Protein AF-A0A8S3SWM9-F1 (afdb_monomer_lite)

InterPro domains:
  IPR011697 Peptidase C26 [PF07722] (102-228)
  IPR015527 Peptidase C26, gamma-glutamyl hydrolase [PS51275] (93-328)
  IPR015527 Peptidase C26, gamma-glutamyl hydrolase [PTHR11315] (91-314)
  IPR029062 Class I glutamine amidotransferase-like [G3DSA:3.40.50.880] (100-323)
  IPR029062 Class I glutamine amidotransferase-like [SSF52317] (102-303)

pLDDT: mean 83.68, std 16.98, range [36.66, 98.19]

Sequence (328 aa):
MWQSFKSEIQKTIEKRVPTKMTQGRHTHPWMNTAIRRKINQKQKAHKKARKTKKKRDQDRYKRLRQEVQWEIRQANKKYMEEILVLLNVLWLTTFTTAYIRPIIGVVAQKSSGGHGDTGIPADYIKWIESAGGGVVPIRDKESEEYYEQMFTYTNGVLLPGGGVNLFTSGYANASRYFYEMALKACTHYLKHMYIIDNAYDKGDYYPVWGTCLGFQELSALTAGVLVTTNASVWDKSLPLNLTEDYKESRMFGNLPDDVKTYLMKDNVTPNFHAYGVTSETYNSNSRLKKFFKVLSTNVASNGKEFLSTVEARKNKHKFPSVEMEAKH

Secondary structure (DSSP, 8-state):
-HHHHHHHHHHHHHHHS-----------TT--HHHHHHHHHHHHHHHHHHHH--HHHHHHHHHHHHHHHHHHHHHHHHHHHHHHHHHHHHHHHHHHHS----EEEEE-EE--STT-SEE--HHHHHHHHHTT-EEEEE-SS--HHHHHHHHHH-SEEEE----S-TTTSHHHHHHHHHHHHHHHHHTTGGGTTS--TTS-SS-----EEEETHHHHHHHHHHHTS---EEEEEEEEEE--EE-GGGGG-TTTTT--HHHHHHHHHS--EEEEEEEE-BHHHHHH-HHHHHHEEEEEEEE-TTS-EEEEEEEE---SS----EEEES--

Structure (mmCIF, N/CA/C/O backbone):
data_AF-A0A8S3SWM9-F1
#
_entry.id   AF-A0A8S3SWM9-F1
#
loop_
_atom_site.group_PDB
_atom_site.id
_atom_site.type_symbol
_atom_site.label_atom_id
_atom_site.label_alt_id
_atom_site.label_comp_id
_atom_site.label_asym_id
_atom_site.label_entity_id
_atom_site.label_seq_id
_atom_site.pdbx_PDB_ins_code
_atom_site.Cartn_x
_atom_site.Cartn_y
_atom_site.Cartn_z
_atom_site.occupancy
_atom_site.B_iso_or_equiv
_atom_site.auth_seq_id
_atom_site.auth_comp_id
_atom_site.auth_asym_id
_atom_site.auth_atom_id
_atom_site.pdbx_PDB_model_num
ATOM 1 N N . MET A 1 1 ? 15.245 -31.442 -20.898 1.00 55.88 1 MET A N 1
ATOM 2 C CA . MET A 1 1 ? 14.243 -30.697 -21.697 1.00 55.88 1 MET A CA 1
ATOM 3 C C . MET A 1 1 ? 14.896 -29.713 -22.676 1.00 55.88 1 MET A C 1
ATOM 5 O O . MET A 1 1 ? 14.749 -29.904 -23.874 1.00 55.88 1 MET A O 1
ATOM 9 N N . TRP A 1 2 ? 15.698 -28.742 -22.213 1.00 56.12 2 TRP A N 1
ATOM 10 C CA . TRP A 1 2 ? 16.382 -27.761 -23.083 1.00 56.12 2 TRP A CA 1
ATOM 11 C C . TRP A 1 2 ? 17.331 -28.374 -24.132 1.00 56.12 2 TRP A C 1
ATOM 13 O O . TRP A 1 2 ? 17.309 -27.988 -25.297 1.00 56.12 2 TRP A O 1
ATOM 23 N N . GLN A 1 3 ? 18.118 -29.382 -23.744 1.00 69.75 3 GLN A N 1
ATOM 24 C CA . GLN A 1 3 ? 19.036 -30.091 -24.651 1.00 69.75 3 GLN A CA 1
ATOM 25 C C . GLN A 1 3 ? 18.294 -30.794 -25.806 1.00 69.75 3 GLN A C 1
ATOM 27 O O . GLN A 1 3 ? 18.706 -30.691 -26.959 1.00 69.75 3 GLN A O 1
ATOM 32 N N . SER A 1 4 ? 17.158 -31.440 -25.518 1.00 71.00 4 SER A N 1
ATOM 33 C CA . SER A 1 4 ? 16.324 -32.097 -26.535 1.00 71.00 4 SER A CA 1
ATOM 34 C C . SER A 1 4 ? 15.676 -31.093 -27.488 1.00 71.00 4 SER A C 1
ATOM 36 O O . SER A 1 4 ? 15.691 -31.306 -28.694 1.00 71.00 4 SER A O 1
ATOM 38 N N . PHE A 1 5 ? 15.178 -29.968 -26.968 1.00 77.19 5 PHE A N 1
ATOM 39 C CA . PHE A 1 5 ? 14.611 -28.894 -27.788 1.00 77.19 5 PHE A CA 1
ATOM 40 C C . PHE A 1 5 ? 15.654 -28.279 -28.732 1.00 77.19 5 PHE A C 1
ATOM 42 O O . PHE A 1 5 ? 15.409 -28.127 -29.928 1.00 77.19 5 PHE A O 1
ATOM 49 N N . LYS A 1 6 ? 16.857 -28.000 -28.213 1.00 74.38 6 LYS A N 1
ATOM 50 C CA . LYS A 1 6 ? 17.981 -27.490 -29.007 1.00 74.38 6 LYS A CA 1
ATOM 51 C C . LYS A 1 6 ? 18.378 -28.467 -30.117 1.00 74.38 6 LYS A C 1
ATOM 53 O O . LYS A 1 6 ? 18.574 -28.044 -31.252 1.00 74.38 6 LYS A O 1
ATOM 58 N N . SER A 1 7 ? 18.468 -29.760 -29.800 1.00 83.12 7 SER A N 1
ATOM 59 C CA . SER A 1 7 ? 18.812 -30.803 -30.774 1.00 83.12 7 SER A CA 1
ATOM 60 C C . SER A 1 7 ? 17.787 -30.898 -31.908 1.00 83.12 7 SER A C 1
ATOM 62 O O . SER A 1 7 ? 18.170 -31.009 -33.074 1.00 83.12 7 SER A O 1
ATOM 64 N N . GLU A 1 8 ? 16.499 -30.775 -31.589 1.00 81.50 8 GLU A N 1
ATOM 65 C CA . GLU A 1 8 ? 15.430 -30.905 -32.579 1.00 81.50 8 GLU A CA 1
ATOM 66 C C . GLU A 1 8 ? 15.311 -29.673 -33.489 1.00 81.50 8 GLU A C 1
ATOM 68 O O . GLU A 1 8 ? 15.083 -29.804 -34.696 1.00 81.50 8 GLU A O 1
ATOM 73 N N . ILE A 1 9 ? 15.574 -28.473 -32.954 1.00 75.69 9 ILE A N 1
ATOM 74 C CA . ILE A 1 9 ? 15.725 -27.256 -33.763 1.00 75.69 9 ILE A CA 1
ATOM 75 C C . ILE A 1 9 ? 16.923 -27.382 -34.705 1.00 75.69 9 ILE A C 1
ATOM 77 O O . ILE A 1 9 ? 16.785 -27.101 -35.895 1.00 75.69 9 ILE A O 1
ATOM 81 N N . GLN A 1 10 ? 18.074 -27.845 -34.207 1.00 70.12 10 GLN A N 1
ATOM 82 C CA . GLN A 1 10 ? 19.287 -28.008 -35.012 1.00 70.12 10 GLN A CA 1
ATOM 83 C C . GLN A 1 10 ? 19.043 -28.963 -36.194 1.00 70.12 10 GLN A C 1
ATOM 85 O O . GLN A 1 10 ? 19.290 -28.600 -37.344 1.00 70.12 10 GLN A O 1
ATOM 90 N N . LYS A 1 11 ? 18.440 -30.131 -35.926 1.00 83.69 11 LYS A N 1
ATOM 91 C CA . LYS A 1 11 ? 18.033 -31.102 -36.956 1.00 83.69 11 LYS A CA 1
ATOM 92 C C . LYS A 1 11 ? 17.054 -30.514 -37.966 1.00 83.69 11 LYS A C 1
ATOM 94 O O . LYS A 1 11 ? 17.155 -30.782 -39.162 1.00 83.69 11 LYS A O 1
ATOM 99 N N . THR A 1 12 ? 16.087 -29.728 -37.500 1.00 75.44 12 THR A N 1
ATOM 100 C CA . THR A 1 12 ? 15.074 -29.124 -38.374 1.00 75.44 12 THR A CA 1
ATOM 101 C C . THR A 1 12 ? 15.687 -28.061 -39.282 1.00 75.44 12 THR A C 1
ATOM 103 O O . THR A 1 12 ? 15.348 -28.008 -40.464 1.00 75.44 12 THR A O 1
ATOM 106 N N . ILE A 1 13 ? 16.621 -27.261 -38.761 1.00 66.56 13 ILE A N 1
ATOM 107 C CA . ILE A 1 13 ? 17.371 -26.259 -39.524 1.00 66.56 13 ILE A CA 1
ATOM 108 C C . ILE A 1 13 ? 18.232 -26.943 -40.586 1.00 66.56 13 ILE A C 1
ATOM 110 O O . ILE A 1 13 ? 18.124 -26.596 -41.757 1.00 66.56 13 ILE A O 1
ATOM 114 N N . GLU A 1 14 ? 19.013 -27.959 -40.220 1.00 67.00 14 GLU A N 1
ATOM 115 C CA . GLU A 1 14 ? 19.868 -28.696 -41.163 1.00 67.00 14 GLU A CA 1
ATOM 116 C C . GLU A 1 14 ? 19.063 -29.401 -42.266 1.00 67.00 14 GLU A C 1
ATOM 118 O O . GLU A 1 14 ? 19.502 -29.471 -43.413 1.00 67.00 14 GLU A O 1
ATOM 123 N N . LYS A 1 15 ? 17.860 -29.891 -41.940 1.00 73.38 15 LYS A N 1
ATOM 124 C CA . LYS A 1 15 ? 16.990 -30.618 -42.876 1.00 73.38 15 LYS A CA 1
ATOM 125 C C . LYS A 1 15 ? 16.158 -29.707 -43.783 1.00 73.38 15 LYS A C 1
ATOM 127 O O . LYS A 1 15 ? 15.811 -30.116 -44.889 1.00 73.38 15 LYS A O 1
ATOM 132 N N . ARG A 1 16 ? 15.780 -28.508 -43.322 1.00 63.69 16 ARG A N 1
ATOM 133 C CA . ARG A 1 16 ? 14.871 -27.598 -44.052 1.00 63.69 16 ARG A CA 1
ATOM 134 C C . ARG A 1 16 ? 15.555 -26.373 -44.650 1.00 63.69 16 ARG A C 1
ATOM 136 O O . ARG A 1 16 ? 14.978 -25.757 -45.542 1.00 63.69 16 ARG A O 1
ATOM 143 N N . VAL A 1 17 ? 16.757 -26.023 -44.199 1.00 52.31 17 VAL A N 1
ATOM 144 C CA . VAL A 1 17 ? 17.547 -24.921 -44.755 1.00 52.31 17 VAL A CA 1
ATOM 145 C C . VAL A 1 17 ? 18.632 -25.523 -45.652 1.00 52.31 17 VAL A C 1
ATOM 147 O O . VAL A 1 17 ? 19.542 -26.170 -45.139 1.00 52.31 17 VAL A O 1
ATOM 150 N N . PRO A 1 18 ? 18.571 -25.348 -46.986 1.00 45.72 18 PRO A N 1
ATOM 151 C CA . PRO A 1 18 ? 19.559 -25.925 -47.889 1.00 45.72 18 PRO A CA 1
ATOM 152 C C . PRO A 1 18 ? 20.973 -25.440 -47.541 1.00 45.72 18 PRO A C 1
ATOM 154 O O . PRO A 1 18 ? 21.320 -24.279 -47.765 1.00 45.72 18 PRO A O 1
ATOM 157 N N . THR A 1 19 ? 21.825 -26.341 -47.050 1.00 50.91 19 THR A N 1
ATOM 158 C CA . THR A 1 19 ? 23.264 -26.126 -46.842 1.00 50.91 19 THR A CA 1
ATOM 159 C C . THR A 1 19 ? 24.009 -26.178 -48.177 1.00 50.91 19 THR A C 1
ATOM 161 O O . THR A 1 19 ? 24.906 -26.977 -48.417 1.00 50.91 19 THR A O 1
ATOM 164 N N . LYS A 1 20 ? 23.646 -25.274 -49.087 1.00 44.34 20 LYS A N 1
ATOM 165 C CA . LYS A 1 20 ? 24.509 -24.859 -50.194 1.00 44.34 20 LYS A CA 1
ATOM 166 C C . LYS A 1 20 ? 24.888 -23.405 -49.978 1.00 44.34 20 LYS A C 1
ATOM 168 O O . LYS A 1 20 ? 24.456 -22.518 -50.707 1.00 44.34 20 LYS A O 1
ATOM 173 N N . MET A 1 21 ? 25.743 -23.160 -48.987 1.00 42.69 21 MET A N 1
ATOM 174 C CA . MET A 1 21 ? 26.561 -21.955 -49.013 1.00 42.69 21 MET A CA 1
ATOM 175 C C . MET A 1 21 ? 27.627 -22.136 -50.095 1.00 42.69 21 MET A C 1
ATOM 177 O O . MET A 1 21 ? 28.782 -22.442 -49.823 1.00 42.69 21 MET A O 1
ATOM 181 N N . THR A 1 22 ? 27.263 -21.890 -51.354 1.00 42.78 22 THR A N 1
ATOM 182 C CA . THR A 1 22 ? 28.214 -21.164 -52.196 1.00 42.78 22 THR A CA 1
ATOM 183 C C . THR A 1 22 ? 28.579 -19.914 -51.407 1.00 42.78 22 THR A C 1
ATOM 185 O O . THR A 1 22 ? 27.683 -19.119 -51.113 1.00 42.78 22 THR A O 1
ATOM 188 N N . GLN A 1 23 ? 29.850 -19.733 -51.045 1.00 45.31 23 GLN A N 1
ATOM 189 C CA . GLN A 1 23 ? 30.349 -18.423 -50.636 1.00 45.31 23 GLN A CA 1
ATOM 190 C C . GLN A 1 23 ? 30.218 -17.483 -51.842 1.00 45.31 23 GLN A C 1
ATOM 192 O O . GLN A 1 23 ? 31.152 -17.236 -52.602 1.00 45.31 23 GLN A O 1
ATOM 197 N N . GLY A 1 24 ? 29.002 -16.992 -52.073 1.00 47.16 24 GLY A N 1
ATOM 198 C CA . GLY A 1 24 ? 28.768 -15.848 -52.922 1.00 47.16 24 GLY A CA 1
ATOM 199 C C . GLY A 1 24 ? 29.447 -14.679 -52.234 1.00 47.16 24 GLY A C 1
ATOM 200 O O . GLY A 1 24 ? 29.184 -14.436 -51.060 1.00 47.16 24 GLY A O 1
ATOM 201 N N . ARG A 1 25 ? 30.355 -14.002 -52.949 1.00 50.88 25 ARG A N 1
ATOM 202 C CA . ARG A 1 25 ? 31.022 -12.765 -52.507 1.00 50.88 25 ARG A CA 1
ATOM 203 C C . ARG A 1 25 ? 30.107 -11.966 -51.584 1.00 50.88 25 ARG A C 1
ATOM 205 O O . ARG A 1 25 ? 28.980 -11.697 -51.997 1.00 50.88 25 ARG A O 1
ATOM 212 N N . HIS A 1 26 ? 30.600 -11.564 -50.409 1.00 50.91 26 HIS A N 1
ATOM 213 C CA . HIS A 1 26 ? 29.893 -10.655 -49.509 1.00 50.91 26 HIS A CA 1
ATOM 214 C C . HIS A 1 26 ? 29.430 -9.431 -50.298 1.00 50.91 26 HIS A C 1
ATOM 216 O O . HIS A 1 26 ? 30.192 -8.516 -50.605 1.00 50.91 26 HIS A O 1
ATOM 222 N N . THR A 1 27 ? 28.171 -9.451 -50.700 1.00 66.06 27 THR A N 1
ATOM 223 C CA . THR A 1 27 ? 27.506 -8.325 -51.325 1.00 66.06 27 THR A CA 1
ATOM 224 C C . THR A 1 27 ? 26.491 -7.830 -50.337 1.00 66.06 27 THR A C 1
ATOM 226 O O . THR A 1 27 ? 25.782 -8.641 -49.746 1.00 66.06 27 THR A O 1
ATOM 229 N N . HIS A 1 28 ? 26.423 -6.514 -50.174 1.00 79.19 28 HIS A N 1
ATOM 230 C CA . HIS A 1 28 ? 25.456 -5.912 -49.273 1.00 79.19 28 HIS A CA 1
ATOM 231 C C . HIS A 1 28 ? 24.040 -6.464 -49.533 1.00 79.19 28 HIS A C 1
ATOM 233 O O . HIS A 1 28 ? 23.681 -6.629 -50.701 1.00 79.19 28 HIS A O 1
ATOM 239 N N . PRO A 1 29 ? 23.232 -6.738 -48.496 1.00 81.31 29 PRO A N 1
ATOM 240 C CA . PRO A 1 29 ? 21.926 -7.392 -48.641 1.00 81.31 29 PRO A CA 1
ATOM 241 C C . PRO A 1 29 ? 20.964 -6.696 -49.614 1.00 81.31 29 PRO A C 1
ATOM 243 O O . PRO A 1 29 ? 20.209 -7.349 -50.327 1.00 81.31 29 PRO A O 1
ATOM 246 N N . TRP A 1 30 ? 21.059 -5.369 -49.735 1.00 82.25 30 TRP A N 1
ATOM 247 C CA . TRP A 1 30 ? 20.264 -4.569 -50.672 1.00 82.25 30 TRP A CA 1
ATOM 248 C C . TRP A 1 30 ? 20.754 -4.624 -52.139 1.00 82.25 30 TRP A C 1
ATOM 250 O O . TRP A 1 30 ? 20.205 -3.951 -53.011 1.00 82.25 30 TRP A O 1
ATOM 260 N N . MET A 1 31 ? 21.800 -5.402 -52.450 1.00 85.75 31 MET A N 1
ATOM 261 C CA . MET A 1 31 ? 22.415 -5.484 -53.782 1.00 85.75 31 MET A CA 1
ATOM 262 C C . MET A 1 31 ? 21.854 -6.620 -54.637 1.00 85.75 31 MET A C 1
ATOM 264 O O . MET A 1 31 ? 22.393 -7.731 -54.662 1.00 85.75 31 MET A O 1
ATOM 268 N N . ASN A 1 32 ? 20.859 -6.299 -55.461 1.00 85.69 32 ASN A N 1
ATOM 269 C CA . ASN A 1 32 ? 20.262 -7.240 -56.410 1.00 85.69 32 ASN A CA 1
ATOM 270 C C . ASN A 1 32 ? 20.943 -7.245 -57.800 1.00 85.69 32 ASN A C 1
ATOM 272 O O . ASN A 1 32 ? 21.800 -6.417 -58.136 1.00 85.69 32 ASN A O 1
ATOM 276 N N . THR A 1 33 ? 20.538 -8.198 -58.642 1.00 86.06 33 THR A N 1
ATOM 277 C CA . THR A 1 33 ? 21.059 -8.386 -60.005 1.00 86.06 33 THR A CA 1
ATOM 278 C C . THR A 1 33 ? 20.832 -7.170 -60.912 1.00 86.06 33 THR A C 1
ATOM 280 O O . THR A 1 33 ? 21.684 -6.876 -61.754 1.00 86.06 33 THR A O 1
ATOM 283 N N . ALA A 1 34 ? 19.731 -6.431 -60.742 1.00 87.81 34 ALA A N 1
ATOM 284 C CA . ALA A 1 34 ? 19.425 -5.244 -61.543 1.00 87.81 34 ALA A CA 1
ATOM 285 C C . ALA A 1 34 ? 20.412 -4.098 -61.256 1.00 87.81 34 ALA A C 1
ATOM 287 O O . ALA A 1 34 ? 21.035 -3.578 -62.185 1.00 87.81 34 ALA A O 1
ATOM 288 N N . ILE A 1 35 ? 20.664 -3.797 -59.978 1.00 88.50 35 ILE A N 1
ATOM 289 C CA . ILE A 1 35 ? 21.634 -2.772 -59.557 1.00 88.50 35 ILE A CA 1
ATOM 290 C C . ILE A 1 35 ? 23.043 -3.147 -60.037 1.00 88.50 35 ILE A C 1
ATOM 292 O O . ILE A 1 35 ? 23.773 -2.311 -60.578 1.00 88.50 35 ILE A O 1
ATOM 296 N N . ARG A 1 36 ? 23.428 -4.429 -59.936 1.00 89.12 36 ARG A N 1
ATOM 297 C CA . ARG A 1 36 ? 24.717 -4.920 -60.466 1.00 89.12 36 ARG A CA 1
ATOM 298 C C . ARG A 1 36 ? 24.839 -4.713 -61.976 1.00 89.12 36 ARG A C 1
ATOM 300 O O . ARG A 1 36 ? 25.890 -4.282 -62.454 1.00 89.12 36 ARG A O 1
ATOM 307 N N . ARG A 1 37 ? 23.773 -4.977 -62.742 1.00 91.00 37 ARG A N 1
ATOM 308 C CA . ARG A 1 37 ? 23.745 -4.721 -64.192 1.00 91.00 37 ARG A CA 1
ATOM 309 C C . ARG A 1 37 ? 23.954 -3.236 -64.493 1.00 91.00 37 ARG A C 1
ATOM 311 O O . ARG A 1 37 ? 24.785 -2.926 -65.349 1.00 91.00 37 ARG A O 1
ATOM 318 N N . LYS A 1 38 ? 23.304 -2.322 -63.763 1.00 90.75 38 LYS A N 1
ATOM 319 C CA . LYS A 1 38 ? 23.503 -0.873 -63.948 1.00 90.75 38 LYS A CA 1
ATOM 320 C C . LYS A 1 38 ? 24.907 -0.410 -63.553 1.00 90.75 38 LYS A C 1
ATOM 322 O O . LYS A 1 38 ? 25.522 0.363 -64.289 1.00 90.75 38 LYS A O 1
ATOM 327 N N . ILE A 1 39 ? 25.488 -0.947 -62.475 1.00 90.62 39 ILE A N 1
ATOM 328 C CA . ILE A 1 39 ? 26.898 -0.703 -62.114 1.00 90.62 39 ILE A CA 1
ATOM 329 C C . ILE A 1 39 ? 27.828 -1.109 -63.261 1.00 90.62 39 ILE A C 1
ATOM 331 O O . ILE A 1 39 ? 28.709 -0.332 -63.639 1.00 90.62 39 ILE A O 1
ATOM 335 N N . ASN A 1 40 ? 27.609 -2.284 -63.854 1.00 93.06 40 ASN A N 1
ATOM 336 C CA . ASN A 1 40 ? 28.406 -2.766 -64.981 1.00 93.06 40 ASN A CA 1
ATOM 337 C C . ASN A 1 40 ? 28.224 -1.884 -66.227 1.00 93.06 40 ASN A C 1
ATOM 339 O O . ASN A 1 40 ? 29.203 -1.567 -66.906 1.00 93.06 40 ASN A O 1
ATOM 343 N N . GLN A 1 41 ? 27.001 -1.430 -66.519 1.00 93.25 41 GLN A N 1
ATOM 344 C CA . GLN A 1 41 ? 26.736 -0.481 -67.608 1.00 93.25 41 GLN A CA 1
ATOM 345 C C . GLN A 1 41 ? 27.454 0.857 -67.384 1.00 93.25 41 GLN A C 1
ATOM 347 O O . GLN A 1 41 ? 28.128 1.350 -68.292 1.00 93.25 41 GLN A O 1
ATOM 352 N N . LYS A 1 42 ? 27.401 1.402 -66.163 1.00 96.06 42 LYS A N 1
ATOM 353 C CA . LYS A 1 42 ? 28.146 2.601 -65.758 1.00 96.06 42 LYS A CA 1
ATOM 354 C C . LYS A 1 42 ? 29.656 2.407 -65.927 1.00 96.06 42 LYS A C 1
ATOM 356 O O . LYS A 1 42 ? 30.325 3.283 -66.468 1.00 96.06 42 LYS A O 1
ATOM 361 N N . GLN A 1 43 ? 30.209 1.268 -65.506 1.00 93.88 43 GLN A N 1
ATOM 362 C CA . GLN A 1 43 ? 31.637 0.961 -65.667 1.00 93.88 43 GLN A CA 1
ATOM 363 C C . GLN A 1 43 ? 32.046 0.873 -67.145 1.00 93.88 43 GLN A C 1
ATOM 365 O O . GLN A 1 43 ? 33.082 1.419 -67.527 1.00 93.88 43 GLN A O 1
ATOM 370 N N . LYS A 1 44 ? 31.227 0.239 -67.995 1.00 94.69 44 LYS A N 1
ATOM 371 C CA . LYS A 1 44 ? 31.449 0.206 -69.451 1.00 94.69 44 LYS A CA 1
ATOM 372 C C . LYS A 1 44 ? 31.407 1.615 -70.053 1.00 94.69 44 LYS A C 1
ATOM 374 O O . LYS A 1 44 ? 32.280 1.960 -70.848 1.00 94.69 44 LYS A O 1
ATOM 379 N N . ALA A 1 45 ? 30.447 2.445 -69.642 1.00 93.62 45 ALA A N 1
ATOM 380 C CA . ALA A 1 45 ? 30.351 3.838 -70.077 1.00 93.62 45 ALA A CA 1
ATOM 381 C C . ALA A 1 45 ? 31.567 4.670 -69.638 1.00 93.62 45 ALA A C 1
ATOM 383 O O . ALA A 1 45 ? 32.104 5.420 -70.445 1.00 93.62 45 ALA A O 1
ATOM 384 N N . HIS A 1 46 ? 32.063 4.472 -68.413 1.00 94.19 46 HIS A N 1
ATOM 385 C CA . HIS A 1 46 ? 33.284 5.113 -67.920 1.00 94.19 46 HIS A CA 1
ATOM 386 C C . HIS A 1 46 ? 34.513 4.741 -68.761 1.00 94.19 46 HIS A C 1
ATOM 388 O O . HIS A 1 46 ? 35.247 5.621 -69.210 1.00 94.19 46 HIS A O 1
ATOM 394 N N . LYS A 1 47 ? 34.713 3.441 -69.031 1.00 95.19 47 LYS A N 1
ATOM 395 C CA . LYS A 1 47 ? 35.807 2.960 -69.894 1.00 95.19 47 LYS A CA 1
ATOM 396 C C . LYS A 1 47 ? 35.726 3.583 -71.293 1.00 95.19 47 LYS A C 1
ATOM 398 O O . LYS A 1 47 ? 36.739 4.043 -71.815 1.00 95.19 47 LYS A O 1
ATOM 403 N N . LYS A 1 48 ? 34.521 3.658 -71.874 1.00 93.81 48 LYS A N 1
ATOM 404 C CA . LYS A 1 48 ? 34.292 4.288 -73.183 1.00 93.81 48 LYS A CA 1
ATOM 405 C C . LYS A 1 48 ? 34.603 5.787 -73.162 1.00 93.81 48 LYS A C 1
ATOM 407 O O . LYS A 1 48 ? 35.341 6.242 -74.026 1.00 93.81 48 LYS A O 1
ATOM 412 N N . ALA A 1 49 ? 34.121 6.522 -72.160 1.00 93.88 49 ALA A N 1
ATOM 413 C CA . ALA A 1 49 ? 34.375 7.955 -72.011 1.00 93.88 49 ALA A CA 1
ATOM 414 C C . ALA A 1 49 ? 35.874 8.274 -71.881 1.00 93.88 49 ALA A C 1
ATOM 416 O O . ALA A 1 49 ? 36.353 9.227 -72.496 1.00 93.88 49 ALA A O 1
ATOM 417 N N . ARG A 1 50 ? 36.630 7.445 -71.143 1.00 93.31 50 ARG A N 1
ATOM 418 C CA . ARG A 1 50 ? 38.093 7.571 -71.030 1.00 93.31 50 ARG A CA 1
ATOM 419 C C . ARG A 1 50 ? 38.811 7.342 -72.360 1.00 93.31 50 ARG A C 1
ATOM 421 O O . ARG A 1 50 ? 39.779 8.040 -72.638 1.00 93.31 50 ARG A O 1
ATOM 428 N N . LYS A 1 51 ? 38.343 6.383 -73.168 1.00 93.88 51 LYS A N 1
ATOM 429 C CA . LYS A 1 51 ? 38.956 6.046 -74.462 1.00 93.88 51 LYS A CA 1
ATOM 430 C C . LYS A 1 51 ? 38.640 7.079 -75.545 1.00 93.88 51 LYS A C 1
ATOM 432 O O . LYS A 1 51 ? 39.532 7.461 -76.287 1.00 93.88 51 LYS A O 1
ATOM 437 N N . THR A 1 52 ? 37.383 7.513 -75.662 1.00 93.19 52 THR A N 1
ATOM 438 C CA . THR A 1 52 ? 36.950 8.384 -76.769 1.00 93.19 52 THR A CA 1
ATOM 439 C C . THR A 1 52 ? 37.170 9.868 -76.498 1.00 93.19 52 THR A C 1
ATOM 441 O O . THR A 1 52 ? 37.244 10.633 -77.453 1.00 93.19 52 THR A O 1
ATOM 444 N N . LYS A 1 53 ? 37.209 10.287 -75.222 1.00 87.69 53 LYS A N 1
ATOM 445 C CA . LYS A 1 53 ? 37.262 11.693 -74.776 1.00 87.69 53 LYS A CA 1
ATOM 446 C C . LYS A 1 53 ? 36.151 12.595 -75.359 1.00 87.69 53 LYS A C 1
ATOM 448 O O . LYS A 1 53 ? 36.225 13.813 -75.244 1.00 87.69 53 LYS A O 1
ATOM 453 N N . LYS A 1 54 ? 35.088 12.022 -75.943 1.00 93.50 54 LYS A N 1
ATOM 454 C CA . LYS A 1 54 ? 33.958 12.771 -76.520 1.00 93.50 54 LYS A CA 1
ATOM 455 C C . LYS A 1 54 ? 32.987 13.217 -75.424 1.00 93.50 54 LYS A C 1
ATOM 457 O O . LYS A 1 54 ? 32.588 12.399 -74.592 1.00 93.50 54 LYS A O 1
ATOM 462 N N . LYS A 1 55 ? 32.514 14.469 -75.492 1.00 92.94 55 LYS A N 1
ATOM 463 C CA . LYS A 1 55 ? 31.540 15.057 -74.546 1.00 92.94 55 LYS A CA 1
ATOM 464 C C . LYS A 1 55 ? 30.301 14.170 -74.338 1.00 92.94 55 LYS A C 1
ATOM 466 O O . LYS A 1 55 ? 29.981 13.820 -73.209 1.00 92.94 55 LYS A O 1
ATOM 471 N N . ARG A 1 56 ? 29.712 13.650 -75.425 1.00 93.62 56 ARG A N 1
ATOM 472 C CA . ARG A 1 56 ? 28.555 12.728 -75.374 1.00 93.62 56 ARG A CA 1
ATOM 473 C C . ARG A 1 56 ? 28.776 11.478 -74.507 1.00 93.62 56 ARG A C 1
ATOM 475 O O . ARG A 1 56 ? 27.860 11.017 -73.831 1.00 93.62 56 ARG A O 1
ATOM 482 N N . ASP A 1 57 ? 29.981 10.903 -74.540 1.00 92.31 57 ASP A N 1
ATOM 483 C CA . ASP A 1 57 ? 30.294 9.678 -73.799 1.00 92.31 57 ASP A CA 1
ATOM 484 C C . ASP A 1 57 ? 30.542 10.004 -72.313 1.00 92.31 57 ASP A C 1
ATOM 486 O O . ASP A 1 57 ? 30.164 9.219 -71.439 1.00 92.31 57 ASP A O 1
ATOM 490 N N . GLN A 1 58 ? 31.105 11.185 -72.020 1.00 90.69 58 GLN A N 1
ATOM 491 C CA . GLN A 1 58 ? 31.237 11.710 -70.657 1.00 90.69 58 GLN A CA 1
ATOM 492 C C . GLN A 1 58 ? 29.870 12.006 -70.027 1.00 90.69 58 GLN A C 1
ATOM 494 O O . GLN A 1 58 ? 29.626 11.595 -68.891 1.00 90.69 58 GLN A O 1
ATOM 499 N N . ASP A 1 59 ? 28.962 12.648 -70.764 1.00 94.12 59 ASP A N 1
ATOM 500 C CA . ASP A 1 59 ? 27.612 12.971 -70.287 1.00 94.12 59 ASP A CA 1
ATOM 501 C C 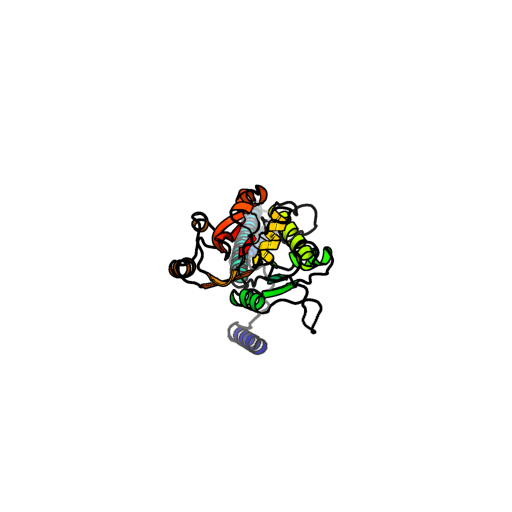. ASP A 1 59 ? 26.796 11.701 -70.020 1.00 94.12 59 ASP A C 1
ATOM 503 O O . ASP A 1 59 ? 26.138 11.578 -68.983 1.00 94.12 59 ASP A O 1
ATOM 507 N N . ARG A 1 60 ? 26.922 10.689 -70.891 1.00 93.31 60 ARG A N 1
ATOM 508 C CA . ARG A 1 60 ? 26.322 9.366 -70.670 1.00 93.31 60 ARG A CA 1
ATOM 509 C C . ARG A 1 60 ? 26.844 8.698 -69.397 1.00 93.31 60 ARG A C 1
ATOM 511 O O . ARG A 1 60 ? 26.058 8.121 -68.648 1.00 93.31 60 ARG A O 1
ATOM 518 N N . TYR A 1 61 ? 28.152 8.760 -69.136 1.00 94.25 61 TYR A N 1
ATOM 519 C CA . TYR A 1 61 ? 28.722 8.237 -67.891 1.00 94.25 61 TYR A CA 1
ATOM 520 C C . TYR A 1 61 ? 28.200 8.994 -66.661 1.00 94.25 61 TYR A C 1
ATOM 522 O O . TYR A 1 61 ? 27.812 8.348 -65.689 1.00 94.25 61 TYR A O 1
ATOM 530 N N . LYS A 1 62 ? 28.153 10.334 -66.702 1.00 93.81 62 LYS A N 1
ATOM 531 C CA . LYS A 1 62 ? 27.632 11.160 -65.600 1.00 93.81 62 LYS A CA 1
ATOM 532 C C . LYS A 1 62 ? 26.181 10.804 -65.267 1.00 93.81 62 LYS A C 1
ATOM 534 O O . LYS A 1 62 ? 25.880 10.579 -64.096 1.00 93.81 62 LYS A O 1
ATOM 539 N N . ARG A 1 63 ? 25.328 10.647 -66.286 1.00 95.12 63 ARG A N 1
ATOM 540 C CA . ARG A 1 63 ? 23.929 10.221 -66.122 1.00 95.12 63 ARG A CA 1
ATOM 541 C C . ARG A 1 63 ? 23.826 8.851 -65.448 1.00 95.12 63 ARG A C 1
ATOM 543 O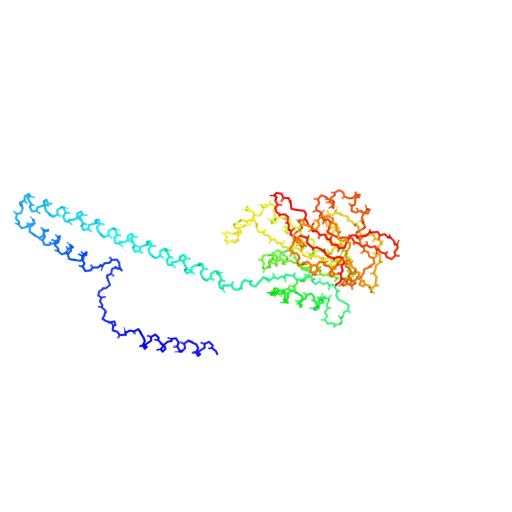 O . ARG A 1 63 ? 23.198 8.725 -64.405 1.00 95.12 63 ARG A O 1
ATOM 550 N N . LEU A 1 64 ? 24.526 7.845 -65.984 1.00 92.94 64 LEU A N 1
ATOM 551 C CA . LEU A 1 64 ? 24.528 6.490 -65.414 1.00 92.94 64 LEU A CA 1
ATOM 552 C C . LEU A 1 64 ? 25.121 6.447 -64.000 1.00 92.94 64 LEU A C 1
ATOM 554 O O . LEU A 1 64 ? 24.740 5.604 -63.193 1.00 92.94 64 LEU A O 1
ATOM 558 N N . ARG A 1 65 ? 26.071 7.332 -63.676 1.00 93.75 65 ARG A N 1
ATOM 559 C CA . ARG A 1 65 ? 26.618 7.451 -62.321 1.00 93.75 65 ARG A CA 1
ATOM 560 C C . ARG A 1 65 ? 25.554 7.939 -61.341 1.00 93.75 65 ARG A C 1
ATOM 562 O O . ARG A 1 65 ? 25.444 7.339 -60.276 1.00 93.75 65 ARG A O 1
ATOM 569 N N . GLN A 1 66 ? 24.808 8.985 -61.692 1.00 92.88 66 GLN A N 1
ATOM 570 C CA . GLN A 1 66 ? 23.734 9.525 -60.853 1.00 92.88 66 GLN A CA 1
ATOM 571 C C . GLN A 1 66 ? 22.612 8.502 -60.661 1.00 92.88 66 GLN A C 1
ATOM 573 O O . GLN A 1 66 ? 22.200 8.257 -59.532 1.00 92.88 66 GLN A O 1
ATOM 578 N N . GLU A 1 67 ? 22.195 7.839 -61.739 1.00 93.62 6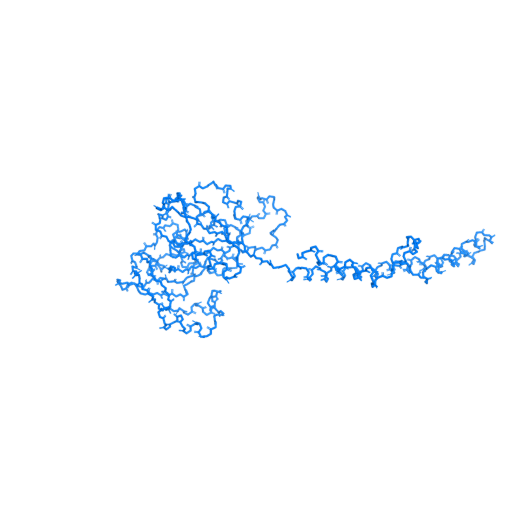7 GLU A N 1
ATOM 579 C CA . GLU A 1 67 ? 21.145 6.817 -61.705 1.00 93.62 67 GLU A CA 1
ATOM 580 C C . GLU A 1 67 ? 21.529 5.634 -60.803 1.00 93.62 67 GLU A C 1
ATOM 582 O O . GLU A 1 67 ? 20.783 5.266 -59.900 1.00 93.62 67 GLU A O 1
ATOM 587 N N . VAL A 1 68 ? 22.745 5.098 -60.964 1.00 92.06 68 VAL A N 1
ATOM 588 C CA . VAL A 1 68 ? 23.258 4.021 -60.102 1.00 92.06 68 VAL A CA 1
ATOM 589 C C . VAL A 1 68 ? 23.352 4.464 -58.641 1.00 92.06 68 VAL A C 1
ATOM 591 O O . VAL A 1 68 ? 23.032 3.686 -57.746 1.00 92.06 68 VAL A O 1
ATOM 594 N N . GLN A 1 69 ? 23.807 5.692 -58.374 1.00 90.94 69 GLN A N 1
ATOM 595 C CA . GLN A 1 69 ? 23.874 6.214 -57.006 1.00 90.94 69 GLN A CA 1
ATOM 596 C C . GLN A 1 69 ? 22.486 6.327 -56.374 1.00 90.94 69 GLN A C 1
ATOM 598 O O . GLN A 1 69 ? 22.328 5.973 -55.207 1.00 90.94 69 GLN A O 1
ATOM 603 N N . TRP A 1 70 ? 21.495 6.797 -57.131 1.00 90.94 70 TRP A N 1
ATOM 604 C CA . TRP A 1 70 ? 20.120 6.910 -56.662 1.00 90.94 70 TRP A CA 1
ATOM 605 C C . TRP A 1 70 ? 19.529 5.536 -56.330 1.00 90.94 70 TRP A C 1
ATOM 607 O O . TRP A 1 70 ? 19.038 5.345 -55.221 1.00 90.94 70 TRP A O 1
ATOM 617 N N . GLU A 1 71 ? 19.675 4.548 -57.216 1.00 92.00 71 GLU A N 1
ATOM 618 C CA . GLU A 1 71 ? 19.142 3.200 -56.976 1.00 92.00 71 GLU A CA 1
ATOM 619 C C . GLU A 1 71 ? 19.775 2.499 -55.777 1.00 92.00 71 GLU A C 1
ATOM 621 O O . GLU A 1 71 ? 19.071 1.862 -54.997 1.00 92.00 71 GLU A O 1
ATOM 626 N N . ILE A 1 72 ? 21.093 2.635 -55.596 1.00 88.50 72 ILE A N 1
ATOM 627 C CA . ILE A 1 72 ? 21.778 2.061 -54.431 1.00 88.50 72 ILE A CA 1
ATOM 628 C C . ILE A 1 72 ? 21.239 2.681 -53.139 1.00 88.50 72 ILE A C 1
ATOM 630 O O . ILE A 1 72 ? 21.009 1.956 -52.173 1.00 88.50 72 ILE A O 1
ATOM 634 N N . ARG A 1 73 ? 21.010 4.003 -53.118 1.00 88.25 73 ARG A N 1
ATOM 635 C CA . ARG A 1 73 ? 20.437 4.690 -51.949 1.00 88.25 73 ARG A CA 1
ATOM 636 C C . ARG A 1 73 ? 19.010 4.231 -51.666 1.00 88.25 73 ARG A C 1
ATOM 638 O O . ARG A 1 73 ? 18.701 3.971 -50.512 1.00 88.25 73 ARG A O 1
ATOM 645 N N . GLN A 1 74 ? 18.167 4.096 -52.691 1.00 90.00 74 GLN A N 1
ATOM 646 C CA . GLN A 1 74 ? 16.791 3.616 -52.513 1.00 90.00 74 GLN A CA 1
ATOM 647 C C . GLN A 1 74 ? 16.753 2.177 -51.995 1.00 90.00 74 GLN A C 1
ATOM 649 O O . GLN A 1 74 ? 16.020 1.879 -51.057 1.00 90.00 74 GLN A O 1
ATOM 654 N N . ALA A 1 75 ? 17.584 1.295 -52.554 1.00 88.62 75 ALA A N 1
ATOM 655 C CA . ALA A 1 75 ? 17.656 -0.093 -52.115 1.00 88.62 75 ALA A CA 1
ATOM 656 C C . ALA A 1 75 ? 18.162 -0.215 -50.670 1.00 88.62 75 ALA A C 1
ATOM 658 O O . ALA A 1 75 ? 17.609 -0.983 -49.889 1.00 88.62 75 ALA A O 1
ATOM 659 N N . ASN A 1 76 ? 19.183 0.566 -50.300 1.00 88.94 76 ASN A N 1
ATOM 660 C CA . ASN A 1 76 ? 19.671 0.609 -48.926 1.00 88.94 76 ASN A CA 1
ATOM 661 C C . ASN A 1 76 ? 18.613 1.167 -47.963 1.00 88.94 76 ASN A C 1
ATOM 663 O O . ASN A 1 76 ? 18.374 0.554 -46.930 1.00 88.94 76 ASN A O 1
ATOM 667 N N . LYS A 1 77 ? 17.943 2.271 -48.321 1.00 88.31 77 LYS A N 1
ATOM 668 C CA . LYS A 1 77 ? 16.878 2.867 -47.504 1.00 88.31 77 LYS A CA 1
ATOM 669 C C . LYS A 1 77 ? 15.755 1.864 -47.234 1.00 88.31 77 LYS A C 1
ATOM 671 O O . LYS A 1 77 ? 15.428 1.634 -46.077 1.00 88.31 77 LYS A O 1
ATOM 676 N N . LYS A 1 78 ? 15.244 1.212 -48.282 1.00 89.50 78 LYS A N 1
ATOM 677 C CA . LYS A 1 78 ? 14.195 0.193 -48.160 1.00 89.50 78 LYS A CA 1
ATOM 678 C C . LYS A 1 78 ? 14.616 -0.958 -47.241 1.00 89.50 78 LYS A C 1
ATOM 680 O O . LYS A 1 78 ? 13.858 -1.356 -46.367 1.00 89.50 78 LYS A O 1
ATOM 685 N N . TYR A 1 79 ? 15.840 -1.458 -47.403 1.00 87.75 79 TYR A N 1
ATOM 686 C CA . TYR A 1 79 ? 16.375 -2.517 -46.545 1.00 87.75 79 TYR A CA 1
ATOM 687 C C . TYR A 1 79 ? 16.470 -2.093 -45.070 1.00 87.75 79 TYR A C 1
ATOM 689 O O . TYR A 1 79 ? 16.135 -2.870 -44.181 1.00 87.75 79 TYR A O 1
ATOM 697 N N . MET A 1 80 ? 16.897 -0.856 -44.798 1.00 85.31 80 MET A N 1
ATOM 698 C CA . MET A 1 80 ? 16.949 -0.326 -43.431 1.00 85.31 80 MET A CA 1
ATOM 699 C C . MET A 1 80 ? 15.552 -0.171 -42.821 1.00 85.31 80 MET A C 1
ATOM 701 O O . MET A 1 80 ? 15.368 -0.495 -41.652 1.00 85.31 80 MET A O 1
ATOM 705 N N . GLU A 1 81 ? 14.569 0.281 -43.600 1.00 88.12 81 GLU A N 1
ATOM 706 C CA . GLU A 1 81 ? 13.169 0.375 -43.164 1.00 88.12 81 GLU A CA 1
ATOM 707 C C . GLU A 1 81 ? 12.592 -1.009 -42.827 1.00 88.12 81 GLU A C 1
ATOM 709 O O . GLU A 1 81 ? 11.980 -1.177 -41.775 1.00 88.12 81 GLU A O 1
ATOM 714 N N . GLU A 1 82 ? 12.853 -2.022 -43.657 1.00 87.56 82 GLU A N 1
ATOM 715 C CA . GLU A 1 82 ? 12.434 -3.407 -43.399 1.00 87.56 82 GLU A CA 1
ATOM 716 C C . GLU A 1 82 ? 13.077 -3.978 -42.125 1.00 87.56 82 GLU A C 1
ATOM 718 O O . GLU A 1 82 ? 12.382 -4.582 -41.307 1.00 87.56 82 GLU A O 1
ATOM 723 N N . ILE A 1 83 ? 14.378 -3.741 -41.905 1.00 86.56 83 ILE A N 1
ATOM 724 C CA . ILE A 1 83 ? 15.050 -4.124 -40.653 1.00 86.56 83 ILE A CA 1
ATOM 725 C C . ILE A 1 83 ? 14.399 -3.446 -39.454 1.00 86.56 83 ILE A C 1
ATOM 727 O O . ILE A 1 83 ? 14.150 -4.108 -38.452 1.00 86.56 83 ILE A O 1
ATOM 731 N N . LEU A 1 84 ? 14.130 -2.142 -39.531 1.00 81.56 84 LEU A N 1
ATOM 732 C CA . LEU A 1 84 ? 13.522 -1.405 -38.424 1.00 81.56 84 LEU A CA 1
ATOM 733 C C . LEU A 1 84 ? 12.142 -1.970 -38.073 1.00 81.56 84 LEU A C 1
ATOM 735 O O . LEU A 1 84 ? 11.837 -2.149 -36.897 1.00 81.56 84 LEU A O 1
ATOM 739 N N . VAL A 1 85 ? 11.327 -2.312 -39.073 1.00 85.62 85 VAL A N 1
ATOM 740 C CA . VAL A 1 85 ? 10.032 -2.972 -38.850 1.00 85.62 85 VAL A CA 1
ATOM 741 C C . VAL A 1 85 ? 10.218 -4.336 -38.184 1.00 85.62 85 VAL A C 1
ATOM 743 O O . VAL A 1 85 ? 9.546 -4.622 -37.195 1.00 85.62 85 VAL A O 1
ATOM 746 N N . LEU A 1 86 ? 11.154 -5.157 -38.666 1.00 75.50 86 LEU A N 1
ATOM 747 C CA . LEU A 1 86 ? 11.434 -6.471 -38.079 1.00 75.50 86 LEU A CA 1
ATOM 748 C C . LEU A 1 86 ? 11.935 -6.372 -36.633 1.00 75.50 86 LEU A C 1
ATOM 750 O O . LEU A 1 86 ? 11.500 -7.151 -35.789 1.00 75.50 86 LEU A O 1
ATOM 754 N N . LEU A 1 87 ? 12.798 -5.399 -36.330 1.00 76.62 87 LEU A N 1
ATOM 755 C CA . LEU A 1 87 ? 13.269 -5.136 -34.970 1.00 76.62 87 LEU A CA 1
ATOM 756 C C . LEU A 1 87 ? 12.127 -4.683 -34.056 1.00 76.62 87 LEU A C 1
ATOM 758 O O . LEU A 1 87 ? 12.051 -5.151 -32.927 1.00 76.62 87 LEU A O 1
ATOM 762 N N . ASN A 1 88 ? 11.208 -3.846 -34.543 1.00 75.12 88 ASN A N 1
ATOM 763 C CA . ASN A 1 88 ? 10.035 -3.426 -33.772 1.00 75.12 88 ASN A CA 1
ATOM 764 C C . ASN A 1 88 ? 9.073 -4.591 -33.491 1.00 75.12 88 ASN A C 1
ATOM 766 O O . ASN A 1 88 ? 8.584 -4.726 -32.373 1.00 75.12 88 ASN A O 1
ATOM 770 N N . VAL A 1 89 ? 8.827 -5.464 -34.474 1.00 74.44 89 VAL A N 1
ATOM 771 C CA . VAL A 1 89 ? 7.989 -6.664 -34.294 1.00 74.44 89 VAL A CA 1
ATOM 772 C C . VAL A 1 89 ? 8.646 -7.656 -33.331 1.00 74.44 89 VAL A C 1
ATOM 774 O O . VAL A 1 89 ? 7.975 -8.209 -32.459 1.00 74.44 89 VAL A O 1
ATOM 777 N N . LEU A 1 90 ? 9.962 -7.862 -33.439 1.00 66.12 90 LEU A N 1
ATOM 778 C CA . LEU A 1 90 ? 10.718 -8.701 -32.509 1.00 66.12 90 LEU A CA 1
ATOM 779 C C . LEU A 1 90 ? 10.695 -8.119 -31.088 1.00 66.12 90 LEU A C 1
ATOM 781 O O . LEU A 1 90 ? 10.471 -8.844 -30.122 1.00 66.12 90 LEU A O 1
ATOM 785 N N . TRP A 1 91 ? 10.865 -6.804 -30.951 1.00 61.12 91 TRP A N 1
ATOM 786 C CA . TRP A 1 91 ? 10.782 -6.122 -29.664 1.00 61.12 91 TRP A CA 1
ATOM 787 C C . TRP A 1 91 ? 9.391 -6.288 -29.037 1.00 61.12 91 TRP A C 1
ATOM 789 O O . TRP A 1 91 ? 9.293 -6.769 -27.917 1.00 61.12 91 TRP A O 1
ATOM 799 N N . LEU A 1 92 ? 8.310 -6.036 -29.782 1.00 59.44 92 LEU A N 1
ATOM 800 C CA . LEU A 1 92 ? 6.931 -6.212 -29.300 1.00 59.44 92 LEU A CA 1
ATOM 801 C C . LEU A 1 92 ? 6.612 -7.657 -28.885 1.00 59.44 92 LEU A C 1
ATOM 803 O O . LEU A 1 92 ? 5.965 -7.874 -27.863 1.00 59.44 92 LEU A O 1
ATOM 807 N N . THR A 1 93 ? 7.066 -8.651 -29.651 1.00 55.59 93 THR A N 1
ATOM 808 C CA . THR A 1 93 ? 6.813 -10.073 -29.352 1.00 55.59 93 THR A CA 1
ATOM 809 C C . THR A 1 93 ? 7.626 -10.569 -28.157 1.00 55.59 93 THR A C 1
ATOM 811 O O . THR A 1 93 ? 7.076 -11.222 -27.278 1.00 55.59 93 THR A O 1
ATOM 814 N N . THR A 1 94 ? 8.903 -10.196 -28.045 1.00 51.91 94 THR A N 1
ATOM 815 C CA . THR A 1 94 ? 9.718 -10.528 -26.862 1.00 51.91 94 THR A CA 1
ATOM 816 C C . THR A 1 94 ? 9.198 -9.859 -25.586 1.00 51.91 94 THR A C 1
ATOM 818 O O . THR A 1 94 ? 9.109 -10.531 -24.560 1.00 51.91 94 THR A O 1
ATOM 821 N N . PHE A 1 95 ? 8.762 -8.594 -25.651 1.00 51.75 95 PHE A N 1
ATOM 822 C CA . PHE A 1 95 ? 8.206 -7.864 -24.502 1.00 51.75 95 PHE A CA 1
ATOM 823 C C . PHE A 1 95 ? 6.857 -8.426 -24.036 1.00 51.75 95 PHE A C 1
ATOM 825 O O . PHE A 1 95 ? 6.596 -8.489 -22.841 1.00 51.75 95 PHE A O 1
ATOM 832 N N . THR A 1 96 ? 6.009 -8.874 -24.967 1.00 49.31 96 THR A N 1
ATOM 833 C CA . THR A 1 96 ? 4.709 -9.489 -24.635 1.00 49.31 96 THR A CA 1
ATOM 834 C C . THR A 1 96 ? 4.838 -10.918 -24.099 1.00 49.31 96 THR A C 1
ATOM 836 O O . THR A 1 96 ? 3.951 -11.371 -23.383 1.00 49.31 96 THR A O 1
ATOM 839 N N . THR A 1 97 ? 5.942 -11.621 -24.390 1.00 46.28 97 THR A N 1
ATOM 840 C CA . THR A 1 97 ? 6.215 -12.983 -23.876 1.00 46.28 97 THR A CA 1
ATOM 841 C C . THR A 1 97 ? 7.120 -13.048 -22.644 1.00 46.28 97 THR A C 1
ATOM 843 O O . THR A 1 97 ? 7.264 -14.121 -22.058 1.00 46.28 97 THR A O 1
ATOM 846 N N . ALA A 1 98 ? 7.731 -11.938 -22.221 1.00 50.12 98 ALA A N 1
ATOM 847 C CA . ALA A 1 98 ? 8.396 -11.887 -20.928 1.00 50.12 98 ALA A CA 1
ATOM 848 C C . ALA A 1 98 ? 7.313 -11.917 -19.843 1.00 50.12 98 ALA A C 1
ATOM 850 O O . ALA A 1 98 ? 6.623 -10.929 -19.612 1.00 50.12 98 ALA A O 1
ATOM 851 N N . TYR A 1 99 ? 7.137 -13.069 -19.198 1.00 54.28 99 TYR A N 1
ATOM 852 C CA . TYR A 1 99 ? 6.341 -13.194 -17.982 1.00 54.28 99 TYR A CA 1
ATOM 853 C C . TYR A 1 99 ? 6.978 -12.294 -16.913 1.00 54.28 99 TYR A C 1
ATOM 855 O O . TYR A 1 99 ? 7.928 -12.694 -16.239 1.00 54.28 99 TYR A O 1
ATOM 863 N N . ILE A 1 100 ? 6.522 -11.043 -16.814 1.00 68.81 100 ILE A N 1
ATOM 864 C CA . ILE A 1 100 ? 6.945 -10.125 -15.758 1.00 68.81 100 ILE A CA 1
ATOM 865 C C . ILE A 1 100 ? 6.322 -10.664 -14.472 1.00 68.81 100 ILE A C 1
ATOM 867 O O . ILE A 1 100 ? 5.153 -10.422 -14.189 1.00 68.81 100 ILE A O 1
ATOM 871 N N . ARG A 1 101 ? 7.097 -11.449 -13.721 1.00 84.44 101 ARG A N 1
ATOM 872 C CA . ARG A 1 101 ? 6.739 -11.886 -12.371 1.00 84.44 101 ARG A CA 1
ATOM 873 C C . ARG A 1 101 ? 7.132 -10.770 -11.398 1.00 84.44 101 ARG A C 1
ATOM 875 O O . ARG A 1 101 ? 8.331 -10.627 -11.159 1.00 84.44 101 ARG A O 1
ATOM 882 N N . PRO A 1 102 ? 6.190 -9.978 -10.849 1.00 91.00 102 PRO A N 1
ATOM 883 C CA . PRO A 1 102 ? 6.542 -8.927 -9.901 1.00 91.00 102 PRO A CA 1
ATOM 884 C C . PRO A 1 102 ? 7.115 -9.549 -8.627 1.00 91.00 102 PRO A C 1
ATOM 886 O O . PRO A 1 102 ? 6.570 -10.530 -8.127 1.00 91.00 102 PRO A O 1
ATOM 889 N N . ILE A 1 103 ? 8.200 -8.993 -8.101 1.00 94.06 103 ILE A N 1
ATOM 890 C CA . ILE A 1 103 ? 8.813 -9.407 -6.839 1.00 94.06 103 ILE A CA 1
ATOM 891 C C . ILE A 1 103 ? 8.328 -8.468 -5.740 1.00 94.06 103 ILE A C 1
ATOM 893 O O . ILE A 1 103 ? 8.610 -7.274 -5.779 1.00 94.06 103 ILE A O 1
ATOM 897 N N . ILE A 1 104 ? 7.620 -8.996 -4.749 1.00 96.00 104 ILE A N 1
ATOM 898 C CA . ILE A 1 104 ? 7.088 -8.231 -3.623 1.00 96.00 104 ILE A CA 1
ATOM 899 C C . ILE A 1 104 ? 7.944 -8.495 -2.386 1.00 96.00 104 ILE A C 1
ATOM 901 O O . ILE A 1 104 ? 8.148 -9.644 -1.982 1.00 96.00 104 ILE A O 1
ATOM 905 N N . GLY A 1 105 ? 8.451 -7.422 -1.783 1.00 97.38 105 GLY A N 1
ATOM 906 C CA . GLY A 1 105 ? 9.103 -7.483 -0.482 1.00 97.38 105 GLY A CA 1
ATOM 907 C C . GLY A 1 105 ? 8.068 -7.704 0.620 1.00 97.38 105 GLY A C 1
ATOM 908 O O . GLY A 1 105 ? 7.059 -7.008 0.645 1.00 97.38 105 GLY A O 1
ATOM 909 N N . VAL A 1 106 ? 8.297 -8.632 1.546 1.00 98.19 106 VAL A N 1
ATOM 910 C CA . VAL A 1 106 ? 7.428 -8.813 2.724 1.00 98.19 106 VAL A CA 1
ATOM 911 C C . VAL A 1 106 ? 8.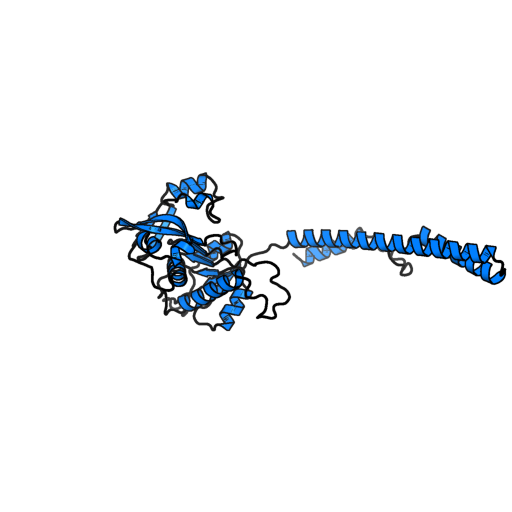229 -8.518 3.983 1.00 98.19 106 VAL A C 1
ATOM 913 O O . VAL A 1 106 ? 9.245 -9.168 4.231 1.00 98.19 106 VAL A O 1
ATOM 916 N N . VAL A 1 107 ? 7.790 -7.531 4.766 1.00 97.62 107 VAL A N 1
ATOM 917 C CA . VAL A 1 107 ? 8.503 -7.092 5.974 1.00 97.62 107 VAL A CA 1
ATOM 918 C C . VAL A 1 107 ? 8.379 -8.130 7.082 1.00 97.62 107 VAL A C 1
ATOM 920 O O . VAL A 1 107 ? 7.283 -8.478 7.516 1.00 97.62 107 VAL A O 1
ATOM 923 N N . ALA A 1 108 ? 9.526 -8.641 7.527 1.00 95.81 108 ALA A N 1
ATOM 924 C CA . ALA A 1 108 ? 9.621 -9.523 8.675 1.00 95.81 108 ALA A CA 1
ATOM 925 C C . ALA A 1 108 ? 9.348 -8.755 9.968 1.00 95.81 108 ALA A C 1
ATOM 927 O O . ALA A 1 108 ? 9.499 -7.540 10.054 1.00 95.81 108 ALA A O 1
ATOM 928 N N . GLN A 1 109 ? 8.960 -9.485 11.001 1.00 93.19 109 GLN A N 1
ATOM 929 C CA . GLN A 1 109 ? 8.770 -8.929 12.334 1.00 93.19 109 GLN A CA 1
ATOM 930 C C . GLN A 1 109 ? 9.414 -9.840 13.365 1.00 93.19 109 GLN A C 1
ATOM 932 O O . GLN A 1 109 ? 9.630 -11.026 13.101 1.00 93.19 109 GLN A O 1
ATOM 937 N N . LYS A 1 110 ? 9.695 -9.295 14.551 1.00 90.19 110 LYS A N 1
ATOM 938 C CA . LYS A 1 110 ? 10.212 -10.077 15.675 1.00 90.19 110 LYS A CA 1
ATOM 939 C C . LYS A 1 110 ? 9.347 -11.321 15.912 1.00 90.19 110 LYS A C 1
ATOM 941 O O . LYS A 1 110 ? 8.143 -11.208 16.123 1.00 90.19 110 LYS A O 1
ATOM 946 N N . SER A 1 111 ? 9.985 -12.486 15.903 1.00 83.38 111 SER A N 1
ATOM 947 C CA . SER A 1 111 ? 9.344 -13.770 16.182 1.00 83.38 111 SER A CA 1
ATOM 948 C C . SER A 1 111 ? 9.623 -14.186 17.624 1.00 83.38 111 SER A C 1
ATOM 950 O O . SER A 1 111 ? 10.688 -13.904 18.171 1.00 83.38 111 SER A O 1
ATOM 952 N N . SER A 1 112 ? 8.655 -14.847 18.254 1.00 69.75 112 SER A N 1
ATOM 953 C CA . SER A 1 112 ? 8.829 -15.505 19.555 1.00 69.75 112 SER A CA 1
ATOM 954 C C . SER A 1 112 ? 9.247 -16.976 19.425 1.00 69.75 112 SER A C 1
ATOM 956 O O . SER A 1 112 ? 9.473 -17.634 20.438 1.00 69.75 112 SER A O 1
ATOM 958 N N . GLY A 1 113 ? 9.338 -17.509 18.200 1.00 63.81 113 GLY A N 1
ATOM 959 C CA . GLY A 1 113 ? 9.695 -18.905 17.944 1.00 63.81 113 GLY A CA 1
ATOM 960 C C . GLY A 1 113 ? 11.200 -19.173 18.049 1.00 63.81 113 GLY A C 1
ATOM 961 O O . GLY A 1 113 ? 12.014 -18.356 17.634 1.00 63.81 113 GLY A O 1
ATOM 962 N N . GLY A 1 114 ? 11.585 -20.360 18.529 1.00 64.75 114 GLY A N 1
ATOM 963 C CA . GLY A 1 114 ? 12.989 -20.769 18.725 1.00 64.75 114 GLY A CA 1
ATOM 964 C C . GLY A 1 114 ? 13.816 -21.008 17.450 1.00 64.75 114 GLY A C 1
ATOM 965 O O . GLY A 1 114 ? 14.860 -21.649 17.518 1.00 64.75 114 GLY A O 1
ATOM 966 N N . HIS A 1 115 ? 13.355 -20.536 16.290 1.00 75.75 115 HIS A N 1
ATOM 967 C CA . HIS A 1 115 ? 13.983 -20.765 14.981 1.00 75.75 115 HIS A CA 1
ATOM 968 C C . HIS A 1 115 ? 14.577 -19.495 14.352 1.00 75.75 115 HIS A C 1
ATOM 970 O O . HIS A 1 115 ? 15.059 -19.544 13.223 1.00 75.75 115 HIS A O 1
ATOM 976 N N . GLY A 1 116 ? 14.560 -18.368 15.070 1.00 79.50 116 GLY A N 1
ATOM 977 C CA . GLY A 1 116 ? 15.181 -17.116 14.646 1.00 79.50 116 GLY A CA 1
ATOM 978 C C . GLY A 1 116 ? 14.552 -15.892 15.305 1.00 79.50 116 GLY A C 1
ATOM 979 O O . GLY A 1 116 ? 13.434 -15.945 15.813 1.00 79.50 116 GLY A O 1
ATOM 980 N N . ASP A 1 117 ? 15.268 -14.771 15.261 1.00 84.56 117 ASP A N 1
ATOM 981 C CA . ASP A 1 117 ? 14.836 -13.506 15.868 1.00 84.56 117 ASP A CA 1
ATOM 982 C C . ASP A 1 117 ? 13.623 -12.871 15.174 1.00 84.56 117 ASP A C 1
ATOM 984 O O . ASP A 1 117 ? 12.939 -12.028 15.762 1.00 84.56 117 ASP A O 1
ATOM 988 N N . THR A 1 118 ? 13.382 -13.222 13.910 1.00 90.19 118 THR A N 1
ATOM 989 C CA . THR A 1 118 ? 12.366 -12.612 13.048 1.00 90.19 118 THR A CA 1
ATOM 990 C C . THR A 1 118 ? 11.689 -13.660 12.170 1.00 90.19 118 THR A C 1
ATOM 992 O O . THR A 1 118 ? 12.230 -14.740 11.934 1.00 90.19 118 THR A O 1
ATOM 995 N N . GLY A 1 119 ? 10.478 -13.362 11.703 1.00 89.94 119 GLY A N 1
ATOM 996 C CA . GLY A 1 119 ? 9.702 -14.263 10.859 1.00 89.94 119 GLY A CA 1
ATOM 997 C C . GLY A 1 119 ? 8.611 -13.552 10.066 1.00 89.94 119 GLY A C 1
ATOM 998 O O . GLY A 1 119 ? 8.277 -12.394 10.323 1.00 89.94 119 GLY A O 1
ATOM 999 N N . ILE A 1 120 ? 8.068 -14.276 9.088 1.00 92.00 120 ILE A N 1
ATOM 1000 C CA . ILE A 1 120 ? 6.951 -13.861 8.234 1.00 92.00 120 ILE A CA 1
ATOM 1001 C C . ILE A 1 120 ? 5.933 -15.008 8.226 1.00 92.00 120 ILE A C 1
ATOM 1003 O O . ILE A 1 120 ? 6.328 -16.147 7.956 1.00 92.00 120 ILE A O 1
ATOM 1007 N N . PRO A 1 121 ? 4.641 -14.755 8.499 1.00 89.75 121 PRO A N 1
ATOM 1008 C CA . PRO A 1 121 ? 3.614 -15.782 8.359 1.00 89.75 121 PRO A CA 1
ATOM 1009 C C . PRO A 1 121 ? 3.513 -16.282 6.911 1.00 89.75 121 PRO A C 1
ATOM 1011 O O . PRO A 1 121 ? 3.452 -15.491 5.969 1.00 89.75 121 PRO A O 1
ATOM 1014 N N . ALA A 1 122 ? 3.479 -17.604 6.730 1.00 91.69 122 ALA A N 1
ATOM 1015 C CA . ALA A 1 122 ? 3.525 -18.231 5.407 1.00 91.69 122 ALA A CA 1
ATOM 1016 C C . ALA A 1 122 ? 2.320 -17.881 4.515 1.00 91.69 122 ALA A C 1
ATOM 1018 O O . ALA A 1 122 ? 2.427 -17.943 3.291 1.00 91.69 122 ALA A O 1
ATOM 1019 N N . ASP A 1 123 ? 1.187 -17.504 5.103 1.00 91.69 123 ASP A N 1
ATOM 1020 C CA . ASP A 1 123 ? -0.033 -17.221 4.348 1.00 91.69 123 ASP A CA 1
ATOM 1021 C C . ASP A 1 123 ? 0.083 -15.935 3.518 1.00 91.69 123 ASP A C 1
ATOM 1023 O O . ASP A 1 123 ? -0.406 -15.906 2.391 1.00 91.69 123 ASP A O 1
ATOM 1027 N N . TYR A 1 124 ? 0.858 -14.938 3.969 1.00 94.06 124 TYR A N 1
ATOM 1028 C CA . TYR A 1 124 ? 1.192 -13.764 3.148 1.00 94.06 124 TYR A CA 1
ATOM 1029 C C . TYR A 1 124 ? 2.027 -14.135 1.918 1.00 94.06 124 TYR A C 1
ATOM 1031 O O . TYR A 1 124 ? 1.823 -13.583 0.837 1.00 94.06 124 TYR A O 1
ATOM 1039 N N . ILE A 1 125 ? 2.947 -15.095 2.069 1.00 94.94 125 ILE A N 1
ATOM 1040 C CA . ILE A 1 125 ? 3.780 -15.585 0.963 1.00 94.94 125 ILE A CA 1
ATOM 1041 C C . ILE A 1 125 ? 2.888 -16.276 -0.070 1.00 94.94 125 ILE A C 1
ATOM 1043 O O . ILE A 1 125 ? 2.898 -15.907 -1.243 1.00 94.94 125 ILE A O 1
ATOM 1047 N N . LYS A 1 126 ? 2.055 -17.221 0.382 1.00 95.19 126 LYS A N 1
ATOM 1048 C CA . LYS A 1 126 ? 1.119 -17.952 -0.483 1.00 95.19 126 LYS A CA 1
ATOM 1049 C C . LYS A 1 126 ? 0.134 -17.019 -1.180 1.00 95.19 126 LYS A C 1
ATOM 1051 O O . LYS A 1 126 ? -0.167 -17.235 -2.349 1.00 95.19 126 LYS A O 1
ATOM 1056 N N . TRP A 1 127 ? -0.357 -15.992 -0.487 1.00 93.56 127 TRP A N 1
ATOM 1057 C CA . TRP A 1 127 ? -1.276 -15.009 -1.055 1.00 93.56 127 TRP A CA 1
ATOM 1058 C C . TRP A 1 127 ? -0.653 -14.297 -2.262 1.00 93.56 127 TRP A C 1
ATOM 1060 O O . TRP A 1 127 ? -1.234 -14.313 -3.348 1.00 93.56 127 TRP A O 1
ATOM 1070 N N . ILE A 1 128 ? 0.575 -13.789 -2.124 1.00 94.88 128 ILE A N 1
ATOM 1071 C CA . ILE A 1 128 ? 1.304 -13.140 -3.225 1.00 94.88 128 ILE A CA 1
ATOM 1072 C C . ILE A 1 128 ? 1.603 -14.132 -4.359 1.00 94.88 128 ILE A C 1
ATOM 1074 O O . ILE A 1 128 ? 1.412 -13.812 -5.534 1.00 94.88 128 ILE A O 1
ATOM 1078 N N . GLU A 1 129 ? 2.060 -15.342 -4.030 1.00 94.56 129 GLU A N 1
ATOM 1079 C CA . GLU A 1 129 ? 2.374 -16.366 -5.032 1.00 94.56 129 GLU A CA 1
ATOM 1080 C C . GLU A 1 129 ? 1.136 -16.822 -5.812 1.00 94.56 129 GLU A C 1
ATOM 1082 O O . GLU A 1 129 ? 1.223 -17.025 -7.024 1.00 94.56 129 GLU A O 1
ATOM 1087 N N . SER A 1 130 ? -0.024 -16.919 -5.153 1.00 94.31 130 SER A N 1
ATOM 1088 C CA . SER A 1 130 ? -1.299 -17.267 -5.791 1.00 94.31 130 SER A CA 1
ATOM 1089 C C . SER A 1 130 ? -1.751 -16.224 -6.817 1.00 94.31 130 SER A C 1
ATOM 1091 O O . SER A 1 130 ? -2.371 -16.575 -7.818 1.00 94.31 130 SER A O 1
ATOM 1093 N N . ALA A 1 131 ? -1.365 -14.959 -6.618 1.00 91.31 131 ALA A N 1
ATOM 1094 C CA . ALA A 1 131 ? -1.568 -13.870 -7.569 1.00 91.31 131 ALA A CA 1
ATOM 1095 C C . ALA A 1 131 ? -0.488 -13.820 -8.672 1.00 91.31 131 ALA A C 1
ATOM 1097 O O . ALA A 1 131 ? -0.476 -12.906 -9.495 1.00 91.31 131 ALA A O 1
ATOM 1098 N N . GLY A 1 132 ? 0.434 -14.790 -8.701 1.00 92.31 132 GLY A N 1
ATOM 1099 C CA . GLY A 1 132 ? 1.509 -14.886 -9.686 1.00 92.31 132 GLY A CA 1
ATOM 1100 C C . GLY A 1 132 ? 2.759 -14.070 -9.350 1.00 92.31 132 GLY A C 1
ATOM 1101 O O . GLY A 1 132 ? 3.644 -13.974 -10.201 1.00 92.31 132 GLY A O 1
ATOM 1102 N N . GLY A 1 133 ? 2.863 -13.505 -8.140 1.00 92.50 133 GLY A N 1
ATOM 1103 C CA . GLY A 1 133 ? 4.024 -12.746 -7.666 1.00 92.50 133 GLY A CA 1
ATOM 1104 C C . GLY A 1 133 ? 5.172 -13.625 -7.154 1.00 92.50 133 GLY A C 1
ATOM 1105 O O . GLY A 1 133 ? 5.009 -14.795 -6.811 1.00 92.50 133 GLY A O 1
ATOM 1106 N N . GLY A 1 134 ? 6.391 -13.095 -7.162 1.00 95.75 134 GLY A N 1
ATOM 1107 C CA . GLY A 1 134 ? 7.534 -13.606 -6.401 1.00 95.75 134 GLY A CA 1
ATOM 1108 C C . GLY A 1 134 ? 7.630 -12.891 -5.056 1.00 95.75 134 GLY A C 1
ATOM 1109 O O . GLY A 1 134 ? 7.176 -11.757 -4.934 1.00 95.75 134 GLY A O 1
ATOM 1110 N N . VAL A 1 135 ? 8.223 -13.536 -4.054 1.00 96.81 135 VAL A N 1
ATOM 1111 C CA . VAL A 1 135 ? 8.347 -12.977 -2.701 1.00 96.81 135 VAL A CA 1
ATOM 1112 C C . VAL A 1 135 ? 9.808 -12.931 -2.286 1.00 96.81 135 VAL A C 1
ATOM 1114 O O . VAL A 1 135 ? 10.545 -13.893 -2.500 1.00 96.81 135 VAL A O 1
ATOM 1117 N N . VAL A 1 136 ? 10.217 -11.826 -1.662 1.00 97.12 136 VAL A N 1
ATOM 1118 C CA . VAL A 1 136 ? 11.510 -11.715 -0.976 1.00 97.12 136 VAL A CA 1
ATOM 1119 C C . VAL A 1 136 ? 11.283 -11.223 0.457 1.00 97.12 136 VAL A C 1
ATOM 1121 O O . VAL A 1 136 ? 10.589 -10.224 0.654 1.00 97.12 136 VAL A O 1
ATOM 1124 N N . PRO A 1 137 ? 11.850 -11.890 1.477 1.00 96.19 137 PRO A N 1
ATOM 1125 C CA . PRO A 1 137 ? 11.766 -11.412 2.851 1.00 96.19 137 PRO A CA 1
ATOM 1126 C C . PRO A 1 137 ? 12.601 -10.138 3.042 1.00 96.19 137 PRO A C 1
ATOM 1128 O O . PRO A 1 137 ? 13.772 -10.085 2.660 1.00 96.19 137 PRO A O 1
ATOM 1131 N N . ILE A 1 138 ? 12.014 -9.131 3.685 1.00 97.38 138 ILE A N 1
ATOM 1132 C CA . ILE A 1 138 ? 12.695 -7.907 4.116 1.00 97.38 138 ILE A CA 1
ATOM 1133 C C . ILE A 1 138 ? 12.989 -8.031 5.608 1.00 97.38 138 ILE A C 1
ATOM 1135 O O . ILE A 1 138 ? 12.071 -8.092 6.424 1.00 97.38 138 ILE A O 1
ATOM 1139 N N . ARG A 1 139 ? 14.271 -8.088 5.972 1.00 94.25 139 ARG A N 1
ATOM 1140 C CA . ARG A 1 139 ? 14.706 -8.152 7.378 1.00 94.25 139 ARG A CA 1
ATOM 1141 C C . ARG A 1 139 ? 14.482 -6.801 8.059 1.00 94.25 139 ARG A C 1
ATOM 1143 O O . ARG A 1 139 ? 14.638 -5.775 7.417 1.00 94.25 139 ARG A O 1
ATOM 1150 N N . ASP A 1 140 ? 14.130 -6.801 9.342 1.00 90.00 140 ASP A N 1
ATOM 1151 C CA . ASP A 1 140 ? 13.618 -5.616 10.050 1.00 90.00 140 ASP A CA 1
ATOM 1152 C C . ASP A 1 140 ? 14.666 -4.873 10.907 1.00 90.00 140 ASP A C 1
ATOM 1154 O O . ASP A 1 140 ? 14.398 -3.803 11.449 1.00 90.00 140 ASP A O 1
ATOM 1158 N N . LYS A 1 141 ? 15.887 -5.407 11.019 1.00 89.44 141 LYS A N 1
ATOM 1159 C CA . LYS A 1 141 ? 17.003 -4.831 11.797 1.00 89.44 141 LYS A CA 1
ATOM 1160 C C . LYS A 1 141 ? 18.214 -4.498 10.920 1.00 89.44 141 LYS A C 1
ATOM 1162 O O . LYS A 1 141 ? 19.354 -4.698 11.329 1.00 89.44 141 LYS A O 1
ATOM 1167 N N . GLU A 1 142 ? 17.966 -4.037 9.703 1.00 94.38 142 GLU A N 1
ATOM 1168 C CA . GLU A 1 142 ? 19.017 -3.723 8.732 1.00 94.38 142 GLU A CA 1
ATOM 1169 C C . GLU A 1 142 ? 19.235 -2.207 8.582 1.00 94.38 142 GLU A C 1
ATOM 1171 O O . GLU A 1 142 ? 18.487 -1.400 9.145 1.00 94.38 142 GLU A O 1
ATOM 1176 N N . SER A 1 143 ? 20.287 -1.827 7.850 1.00 95.69 143 SER A N 1
ATOM 1177 C CA . SER A 1 143 ? 20.651 -0.428 7.609 1.00 95.69 143 SER A CA 1
ATOM 1178 C C . SER A 1 143 ? 19.757 0.248 6.563 1.00 95.69 143 SER A C 1
ATOM 1180 O O . SER A 1 143 ? 19.025 -0.406 5.818 1.00 95.69 143 SER A O 1
ATOM 1182 N N . GLU A 1 144 ? 19.844 1.574 6.486 1.00 93.06 144 GLU A N 1
ATOM 1183 C CA . GLU A 1 144 ? 19.158 2.368 5.463 1.00 93.06 144 GLU A CA 1
ATOM 1184 C C . GLU A 1 144 ? 19.547 1.925 4.048 1.00 93.06 144 GLU A C 1
ATOM 1186 O O . GLU A 1 144 ? 18.670 1.682 3.224 1.00 93.06 144 GLU A O 1
ATOM 1191 N N . GLU A 1 145 ? 20.837 1.692 3.799 1.00 93.38 145 GLU A N 1
ATOM 1192 C CA . GLU A 1 145 ? 21.350 1.256 2.495 1.00 93.38 145 GLU A CA 1
ATOM 1193 C C . GLU A 1 145 ? 20.774 -0.101 2.077 1.00 93.38 145 GLU A C 1
ATOM 1195 O O . GLU A 1 145 ? 20.504 -0.330 0.897 1.00 93.38 145 GLU A O 1
ATOM 1200 N N . TYR A 1 146 ? 20.550 -1.010 3.032 1.00 96.25 146 TYR A N 1
ATOM 1201 C CA . TYR A 1 146 ? 19.874 -2.273 2.745 1.00 96.25 146 TYR A CA 1
ATOM 1202 C C . TYR A 1 146 ? 18.431 -2.035 2.291 1.00 96.25 146 TYR A C 1
ATOM 1204 O O . TYR A 1 146 ? 17.995 -2.630 1.304 1.00 96.25 146 TYR A O 1
ATOM 1212 N N . TYR A 1 147 ? 17.684 -1.169 2.980 1.00 95.62 147 TYR A N 1
ATOM 1213 C CA . TYR A 1 147 ? 16.304 -0.870 2.599 1.00 95.62 147 TYR A CA 1
ATOM 1214 C C . TYR A 1 147 ? 16.223 -0.168 1.245 1.00 95.62 147 TYR A C 1
ATOM 1216 O O . TYR A 1 147 ? 15.365 -0.529 0.441 1.00 95.62 147 TYR A O 1
ATOM 1224 N N . GLU A 1 148 ? 17.136 0.759 0.957 1.00 90.50 148 GLU A N 1
ATOM 1225 C CA . GLU A 1 148 ? 17.255 1.392 -0.359 1.00 90.50 148 GLU A CA 1
ATOM 1226 C C . GLU A 1 148 ? 17.498 0.352 -1.458 1.00 90.50 148 GLU A C 1
ATOM 1228 O O . GLU A 1 148 ? 16.781 0.325 -2.459 1.00 90.50 148 GLU A O 1
ATOM 1233 N N . GLN A 1 149 ? 18.443 -0.572 -1.253 1.00 90.81 149 GLN A N 1
ATOM 1234 C CA . GLN A 1 149 ? 18.686 -1.664 -2.198 1.00 90.81 149 GLN A CA 1
ATOM 1235 C C . GLN A 1 149 ? 17.440 -2.530 -2.392 1.00 90.81 149 GLN A C 1
ATOM 1237 O O . GLN A 1 149 ? 17.025 -2.778 -3.525 1.00 90.81 149 GLN A O 1
ATOM 1242 N N . MET A 1 150 ? 16.791 -2.950 -1.306 1.00 94.25 150 MET A N 1
ATOM 1243 C CA . MET A 1 150 ? 15.586 -3.769 -1.399 1.00 94.25 150 MET A CA 1
ATOM 1244 C C . MET A 1 150 ? 14.439 -3.055 -2.118 1.00 94.25 150 MET A C 1
ATOM 1246 O O . MET A 1 150 ? 13.733 -3.689 -2.903 1.00 94.25 150 MET A O 1
ATOM 1250 N N . PHE A 1 151 ? 14.278 -1.749 -1.909 1.00 91.00 151 PHE A N 1
ATOM 1251 C CA . PHE A 1 151 ? 13.314 -0.929 -2.639 1.00 91.00 151 PHE A CA 1
ATOM 1252 C C . PHE A 1 151 ? 13.605 -0.909 -4.145 1.00 91.00 151 PHE A C 1
ATOM 1254 O O . PHE A 1 151 ? 12.680 -0.995 -4.945 1.00 91.00 151 PHE A O 1
ATOM 1261 N N . THR A 1 152 ? 14.879 -0.870 -4.556 1.00 88.06 152 THR A N 1
ATOM 1262 C CA . THR A 1 152 ? 15.247 -0.944 -5.986 1.00 88.06 152 THR A CA 1
ATOM 1263 C C . THR A 1 152 ? 15.060 -2.333 -6.605 1.00 88.06 152 THR A C 1
ATOM 1265 O O . THR A 1 152 ? 14.819 -2.442 -7.805 1.00 88.06 152 THR A O 1
ATOM 1268 N N . TYR A 1 153 ? 15.164 -3.401 -5.810 1.00 90.06 153 TYR A N 1
ATOM 1269 C CA . TYR A 1 153 ? 15.077 -4.788 -6.289 1.00 90.06 153 TYR A CA 1
ATOM 1270 C C . TYR A 1 153 ? 13.668 -5.375 -6.280 1.00 90.06 153 TYR A C 1
ATOM 1272 O O . TYR A 1 153 ? 13.446 -6.450 -6.838 1.00 90.06 153 TYR A O 1
ATOM 1280 N N . THR A 1 154 ? 12.720 -4.698 -5.642 1.00 92.75 154 THR A N 1
ATOM 1281 C CA . THR A 1 154 ? 11.337 -5.157 -5.531 1.00 92.75 154 THR A CA 1
ATOM 1282 C C . THR A 1 154 ? 10.403 -4.219 -6.285 1.00 92.75 154 THR A C 1
ATOM 1284 O O . THR A 1 154 ? 10.701 -3.060 -6.553 1.00 92.75 154 THR A O 1
ATOM 1287 N N . ASN A 1 155 ? 9.254 -4.748 -6.684 1.00 91.31 155 ASN A N 1
ATOM 1288 C CA . ASN A 1 155 ? 8.218 -4.015 -7.401 1.00 91.31 155 ASN A CA 1
ATOM 1289 C C . ASN A 1 155 ? 7.140 -3.466 -6.462 1.00 91.31 155 ASN A C 1
ATOM 1291 O O . ASN A 1 155 ? 6.164 -2.909 -6.947 1.00 91.31 155 ASN A O 1
ATOM 1295 N N . GLY A 1 156 ? 7.273 -3.674 -5.153 1.00 92.62 156 GLY A N 1
ATOM 1296 C CA . GLY A 1 156 ? 6.284 -3.338 -4.140 1.00 92.62 156 GLY A CA 1
ATOM 1297 C C . GLY A 1 156 ? 6.642 -3.948 -2.792 1.00 92.62 156 GLY A C 1
ATOM 1298 O O . GLY A 1 156 ? 7.478 -4.851 -2.712 1.00 92.62 156 GLY A O 1
ATOM 1299 N N . VAL A 1 157 ? 5.988 -3.480 -1.732 1.00 96.06 157 VAL A N 1
ATOM 1300 C CA . VAL A 1 157 ? 6.179 -4.010 -0.376 1.00 96.06 157 VAL A CA 1
ATOM 1301 C C . VAL A 1 157 ? 4.845 -4.337 0.289 1.00 96.06 157 VAL A C 1
ATOM 1303 O O . VAL A 1 157 ? 3.863 -3.615 0.116 1.00 96.06 157 VAL A O 1
ATOM 1306 N N . LEU A 1 158 ? 4.828 -5.406 1.080 1.00 97.25 158 LEU A N 1
ATOM 1307 C CA . LEU A 1 158 ? 3.739 -5.782 1.968 1.00 97.25 158 LEU A CA 1
ATOM 1308 C C . LEU A 1 158 ? 4.189 -5.700 3.428 1.00 97.25 158 LEU A C 1
ATOM 1310 O O . LEU A 1 158 ? 5.220 -6.255 3.818 1.00 97.25 158 LEU A O 1
ATOM 1314 N N . LEU A 1 159 ? 3.366 -5.030 4.225 1.00 97.31 159 LEU A N 1
ATOM 1315 C CA . LEU A 1 159 ? 3.472 -4.891 5.667 1.00 97.31 159 LEU A CA 1
ATOM 1316 C C . LEU A 1 159 ? 2.436 -5.835 6.310 1.00 97.31 159 LEU A C 1
ATOM 1318 O O . LEU A 1 159 ? 1.240 -5.515 6.301 1.00 97.31 159 LEU A O 1
ATOM 1322 N N . PRO A 1 160 ? 2.847 -7.033 6.769 1.00 95.75 160 PRO A N 1
ATOM 1323 C CA . PRO A 1 160 ? 1.913 -8.053 7.244 1.00 95.75 160 PRO A CA 1
ATOM 1324 C C . PRO A 1 160 ? 1.254 -7.702 8.586 1.00 95.75 160 PRO A C 1
ATOM 1326 O O . PRO A 1 160 ? 1.690 -6.810 9.314 1.00 95.75 160 PRO A O 1
ATOM 1329 N N . GLY A 1 161 ? 0.218 -8.462 8.949 1.00 92.88 161 GLY A N 1
ATOM 1330 C CA . GLY A 1 161 ? -0.356 -8.436 10.292 1.00 92.88 161 GLY A CA 1
ATOM 1331 C C . GLY A 1 161 ? 0.643 -8.893 11.357 1.00 92.88 161 GLY A C 1
ATOM 1332 O O . GLY A 1 161 ? 1.627 -9.569 11.059 1.00 92.88 161 GLY A O 1
ATOM 1333 N N . GLY A 1 162 ? 0.405 -8.527 12.617 1.00 91.38 162 GLY A N 1
ATOM 1334 C CA . GLY A 1 162 ? 1.375 -8.755 13.684 1.00 91.38 162 GLY A CA 1
ATOM 1335 C C . GLY A 1 162 ? 1.015 -8.089 15.007 1.00 91.38 162 GLY A C 1
ATOM 1336 O O . GLY A 1 162 ? -0.078 -7.550 15.168 1.00 91.38 162 GLY A O 1
ATOM 1337 N N . GLY A 1 163 ? 1.960 -8.112 15.948 1.00 90.31 163 GLY A N 1
ATOM 1338 C CA . GLY A 1 163 ? 1.770 -7.595 17.311 1.00 90.31 163 GLY A CA 1
ATOM 1339 C C . GLY A 1 163 ? 2.974 -6.842 17.882 1.00 90.31 163 GLY A C 1
ATOM 1340 O O . GLY A 1 163 ? 3.154 -6.810 19.097 1.00 90.31 163 GLY A O 1
ATOM 1341 N N . VAL A 1 164 ? 3.832 -6.283 17.024 1.00 92.88 164 VAL A N 1
ATOM 1342 C CA . VAL A 1 164 ? 5.016 -5.513 17.441 1.00 92.88 164 VAL A CA 1
ATOM 1343 C C . VAL A 1 164 ? 4.708 -4.015 17.576 1.00 92.88 164 VAL A C 1
ATOM 1345 O O . VAL A 1 164 ? 3.668 -3.533 17.138 1.00 92.88 164 VAL A O 1
ATOM 1348 N N . ASN A 1 165 ? 5.598 -3.262 18.228 1.00 93.06 165 ASN A N 1
ATOM 1349 C CA . ASN A 1 165 ? 5.400 -1.831 18.479 1.00 93.06 165 ASN A CA 1
ATOM 1350 C C . ASN A 1 165 ? 5.498 -0.990 17.188 1.00 93.06 165 ASN A C 1
ATOM 1352 O O . ASN A 1 165 ? 6.483 -1.114 16.465 1.00 93.06 165 ASN A O 1
ATOM 1356 N N . LEU A 1 166 ? 4.539 -0.086 16.964 1.00 92.38 166 LEU A N 1
ATOM 1357 C CA . LEU A 1 166 ? 4.417 0.760 15.760 1.00 92.38 166 LEU A CA 1
ATOM 1358 C C . LEU A 1 166 ? 5.445 1.910 15.637 1.00 92.38 166 LEU A C 1
ATOM 1360 O O . LEU A 1 166 ? 5.385 2.703 14.709 1.00 92.38 166 LEU A O 1
ATOM 1364 N N . PHE A 1 167 ? 6.364 2.073 16.594 1.00 88.44 167 PHE A N 1
ATOM 1365 C CA . PHE A 1 167 ? 7.365 3.154 16.555 1.00 88.44 167 PHE A CA 1
ATOM 1366 C C . PHE A 1 167 ? 8.778 2.689 16.878 1.00 88.44 167 PHE A C 1
ATOM 1368 O O . PHE A 1 167 ? 9.742 3.244 16.361 1.00 88.44 167 PHE A O 1
ATOM 1375 N N . THR A 1 168 ? 8.920 1.701 17.760 1.00 92.62 168 THR A N 1
ATOM 1376 C CA . THR A 1 168 ? 10.230 1.298 18.295 1.00 92.62 168 THR A CA 1
ATOM 1377 C C . THR A 1 168 ? 10.702 -0.064 17.802 1.00 92.62 168 THR A C 1
ATOM 1379 O O . THR A 1 168 ? 11.815 -0.476 18.124 1.00 92.62 168 THR A O 1
ATOM 1382 N N . SER A 1 169 ? 9.877 -0.792 17.045 1.00 94.81 169 SER A N 1
ATOM 1383 C CA . SER A 1 169 ? 10.270 -2.089 16.494 1.00 94.81 169 SER A CA 1
ATOM 1384 C C . SER A 1 169 ? 11.100 -1.945 15.216 1.00 94.81 169 SER A C 1
ATOM 1386 O O . SER A 1 169 ? 11.011 -0.942 14.506 1.00 94.81 169 SER A O 1
ATOM 1388 N N . GLY A 1 170 ? 11.872 -2.987 14.891 1.00 95.38 170 GLY A N 1
ATOM 1389 C CA . GLY A 1 170 ? 12.538 -3.088 13.591 1.00 95.38 170 GLY A CA 1
ATOM 1390 C C . GLY A 1 170 ? 11.539 -3.019 12.433 1.00 95.38 170 GLY A C 1
ATOM 1391 O O . GLY A 1 170 ? 11.747 -2.288 11.469 1.00 95.38 170 GLY A O 1
ATOM 1392 N N . TYR A 1 171 ? 10.394 -3.692 12.590 1.00 96.69 171 TYR A N 1
ATOM 1393 C CA . TYR A 1 171 ? 9.274 -3.648 11.649 1.00 96.69 171 TYR A CA 1
ATOM 1394 C C . TYR A 1 171 ? 8.809 -2.216 11.355 1.00 96.69 171 TYR A C 1
ATOM 1396 O O . TYR A 1 171 ? 8.650 -1.857 10.189 1.00 96.69 171 TYR A O 1
ATOM 1404 N N . ALA A 1 172 ? 8.625 -1.390 12.390 1.00 96.12 172 ALA A N 1
ATOM 1405 C CA . ALA A 1 172 ? 8.210 0.004 12.231 1.00 96.12 172 ALA A CA 1
ATOM 1406 C C . ALA A 1 172 ? 9.285 0.825 11.503 1.00 96.12 172 ALA A C 1
ATOM 1408 O O . ALA A 1 172 ? 8.990 1.584 10.580 1.00 96.12 172 ALA A O 1
ATOM 1409 N N . ASN A 1 173 ? 10.562 0.615 11.841 1.00 96.25 173 ASN A N 1
ATOM 1410 C CA . ASN A 1 173 ? 11.661 1.295 11.158 1.00 96.25 173 ASN A CA 1
ATOM 1411 C C . ASN A 1 173 ? 11.741 0.921 9.666 1.00 96.25 173 ASN A C 1
ATOM 1413 O O . ASN A 1 173 ? 11.822 1.809 8.819 1.00 96.25 173 ASN A O 1
ATOM 1417 N N . ALA A 1 174 ? 11.658 -0.372 9.335 1.00 97.19 174 ALA A N 1
ATOM 1418 C CA . ALA A 1 174 ? 11.614 -0.845 7.951 1.00 97.19 174 ALA A CA 1
ATOM 1419 C C . ALA A 1 174 ? 10.396 -0.272 7.204 1.00 97.19 174 ALA A C 1
ATOM 1421 O O . ALA A 1 174 ? 10.536 0.296 6.120 1.00 97.19 174 ALA A O 1
ATOM 1422 N N . SER A 1 175 ? 9.208 -0.352 7.811 1.00 96.69 175 SER A N 1
ATOM 1423 C CA . SER A 1 175 ? 7.955 0.166 7.246 1.00 96.69 175 SER A CA 1
ATOM 1424 C C . SER A 1 175 ? 8.044 1.657 6.925 1.00 96.69 175 SER A C 1
ATOM 1426 O O . SER A 1 175 ? 7.662 2.074 5.830 1.00 96.69 175 SER A O 1
ATOM 1428 N N . ARG A 1 176 ? 8.616 2.452 7.839 1.00 95.94 176 ARG A N 1
ATOM 1429 C CA . ARG A 1 176 ? 8.866 3.882 7.642 1.00 95.94 176 ARG A CA 1
ATOM 1430 C C . ARG A 1 176 ? 9.746 4.141 6.420 1.00 95.94 176 ARG A C 1
ATOM 1432 O O . ARG A 1 176 ? 9.371 4.961 5.586 1.00 95.94 176 ARG A O 1
ATOM 1439 N N . TYR A 1 177 ? 10.873 3.437 6.284 1.00 95.19 177 TYR A N 1
ATOM 1440 C CA . TYR A 1 177 ? 11.775 3.606 5.139 1.00 95.19 177 TYR A CA 1
ATOM 1441 C C . TYR A 1 177 ? 11.073 3.328 3.808 1.00 95.19 177 TYR A C 1
ATOM 1443 O O . TYR A 1 177 ? 11.108 4.168 2.908 1.00 95.19 177 TYR A O 1
ATOM 1451 N N . PHE A 1 178 ? 10.381 2.193 3.685 1.00 94.25 178 PHE A N 1
ATOM 1452 C CA . PHE A 1 178 ? 9.656 1.865 2.455 1.00 94.25 178 PHE A CA 1
ATOM 1453 C C . PHE A 1 178 ? 8.518 2.844 2.159 1.00 94.25 178 PHE A C 1
ATOM 1455 O O . PHE A 1 178 ? 8.335 3.232 1.005 1.00 94.25 178 PHE A O 1
ATOM 1462 N N . TYR A 1 179 ? 7.774 3.272 3.179 1.00 93.00 179 TYR A N 1
ATOM 1463 C CA . TYR A 1 179 ? 6.715 4.265 3.025 1.00 93.00 179 TYR A CA 1
ATOM 1464 C C . TYR A 1 179 ? 7.270 5.608 2.528 1.00 93.00 179 TYR A C 1
ATOM 1466 O O . TYR A 1 179 ? 6.782 6.154 1.537 1.00 93.00 179 TYR A O 1
ATOM 1474 N N . GLU A 1 180 ? 8.332 6.121 3.155 1.00 90.62 180 GLU A N 1
ATOM 1475 C CA . GLU A 1 180 ? 8.984 7.367 2.747 1.00 90.62 180 GLU A CA 1
ATOM 1476 C C . GLU A 1 180 ? 9.565 7.280 1.328 1.00 90.62 180 GLU A C 1
ATOM 1478 O O . GLU A 1 180 ? 9.375 8.203 0.532 1.00 90.62 180 GLU A O 1
ATOM 1483 N N . MET A 1 181 ? 10.238 6.177 0.981 1.00 89.06 181 MET A N 1
ATOM 1484 C CA . MET A 1 181 ? 10.769 5.956 -0.369 1.00 89.06 181 MET A CA 1
ATOM 1485 C C . MET A 1 181 ? 9.654 5.865 -1.412 1.00 89.06 181 MET A C 1
ATOM 1487 O O . MET A 1 181 ? 9.757 6.501 -2.461 1.00 89.06 181 MET A O 1
ATOM 1491 N N . ALA A 1 182 ? 8.550 5.171 -1.115 1.00 86.88 182 ALA A N 1
ATOM 1492 C CA . ALA A 1 182 ? 7.396 5.097 -2.007 1.00 86.88 182 ALA A CA 1
ATOM 1493 C C . ALA A 1 182 ? 6.785 6.487 -2.259 1.00 86.88 182 ALA A C 1
ATOM 1495 O O . ALA A 1 182 ? 6.486 6.835 -3.403 1.00 86.88 182 ALA A O 1
ATOM 1496 N N . LEU A 1 183 ? 6.668 7.328 -1.223 1.00 83.06 183 LEU A N 1
ATOM 1497 C CA . LEU A 1 183 ? 6.225 8.719 -1.375 1.00 83.06 183 LEU A CA 1
ATOM 1498 C C . LEU A 1 183 ? 7.209 9.567 -2.201 1.00 83.06 183 LEU A C 1
ATOM 1500 O O . LEU A 1 183 ? 6.782 10.351 -3.057 1.00 83.06 183 LEU A O 1
ATOM 1504 N N . LYS A 1 184 ? 8.522 9.418 -1.978 1.00 79.25 184 LYS A N 1
ATOM 1505 C CA . LYS A 1 184 ? 9.575 10.131 -2.728 1.00 79.25 184 LYS A CA 1
ATOM 1506 C C . LYS A 1 184 ? 9.592 9.725 -4.207 1.00 79.25 184 LYS A C 1
ATOM 1508 O O . LYS A 1 184 ? 9.643 10.595 -5.077 1.00 79.25 184 LYS A O 1
ATOM 1513 N N . ALA A 1 185 ? 9.473 8.430 -4.503 1.00 74.25 185 ALA A N 1
ATOM 1514 C CA . ALA A 1 185 ? 9.392 7.907 -5.868 1.00 74.25 185 ALA A CA 1
ATOM 1515 C C . ALA A 1 185 ? 8.172 8.472 -6.617 1.00 74.25 185 ALA A C 1
ATOM 1517 O O . ALA A 1 185 ? 8.276 8.929 -7.756 1.00 74.25 185 ALA A O 1
ATOM 1518 N N . CYS A 1 186 ? 7.033 8.561 -5.929 1.00 66.44 186 CYS A N 1
ATOM 1519 C CA . CYS A 1 186 ? 5.784 9.097 -6.466 1.00 66.44 186 CYS A CA 1
ATOM 1520 C C . CYS A 1 186 ? 5.806 10.613 -6.757 1.00 66.44 186 CYS A C 1
ATOM 1522 O O . CYS A 1 186 ? 5.030 11.102 -7.583 1.00 66.44 186 CYS A O 1
ATOM 1524 N N . THR A 1 187 ? 6.690 11.377 -6.107 1.00 62.84 187 THR A N 1
ATOM 1525 C CA . THR A 1 187 ? 6.741 12.852 -6.186 1.00 62.84 187 THR A CA 1
ATOM 1526 C C . THR A 1 187 ? 7.789 13.403 -7.168 1.00 62.84 187 THR A C 1
ATOM 1528 O O . THR A 1 187 ? 8.063 14.599 -7.160 1.00 62.84 187 THR A O 1
ATOM 1531 N N . HIS A 1 188 ? 8.320 12.572 -8.080 1.00 55.44 188 HIS A N 1
ATOM 1532 C CA . HIS A 1 188 ? 9.293 12.939 -9.137 1.00 55.44 188 HIS A CA 1
ATOM 1533 C C . HIS A 1 188 ? 10.690 13.369 -8.634 1.00 55.44 188 HIS A C 1
ATOM 1535 O O . HIS A 1 188 ? 11.569 13.675 -9.438 1.00 55.44 188 HIS A O 1
ATOM 1541 N N . TYR A 1 189 ? 10.932 13.365 -7.319 1.00 43.25 189 TYR A N 1
ATOM 1542 C CA . TYR A 1 189 ? 12.130 13.958 -6.713 1.00 43.25 189 TYR A CA 1
ATOM 1543 C C . TYR A 1 189 ? 13.424 13.154 -6.949 1.00 43.25 189 TYR A C 1
ATOM 1545 O O . TYR A 1 189 ? 14.520 13.698 -6.857 1.00 43.25 189 TYR A O 1
ATOM 1553 N N . LEU A 1 190 ? 13.327 11.876 -7.324 1.00 44.94 190 LEU A N 1
ATOM 1554 C CA . LEU A 1 190 ? 14.501 11.024 -7.554 1.00 44.94 190 LEU A CA 1
ATOM 1555 C C . LEU A 1 190 ? 15.191 11.238 -8.914 1.00 44.94 190 LEU A C 1
ATOM 1557 O O . LEU A 1 190 ? 16.209 10.605 -9.170 1.00 44.94 190 LEU A O 1
ATOM 1561 N N . LYS A 1 191 ? 14.714 12.152 -9.775 1.00 45.94 191 LYS A N 1
ATOM 1562 C CA . LYS A 1 191 ? 15.278 12.317 -11.129 1.00 45.94 191 LYS A CA 1
ATOM 1563 C C . LYS A 1 191 ? 16.682 12.951 -11.184 1.00 45.94 191 LYS A C 1
ATOM 1565 O O . LYS A 1 191 ? 17.303 12.909 -12.236 1.00 45.94 191 LYS A O 1
ATOM 1570 N N . HIS A 1 192 ? 17.185 13.540 -10.092 1.00 42.31 192 HIS A N 1
ATOM 1571 C CA . HIS A 1 192 ? 18.449 14.299 -10.114 1.00 42.31 192 HIS A CA 1
ATOM 1572 C C . HIS A 1 192 ? 19.491 13.926 -9.044 1.00 42.31 192 HIS A C 1
ATOM 1574 O O . HIS A 1 192 ? 20.622 14.392 -9.150 1.00 42.31 192 HIS A O 1
ATOM 1580 N N . MET A 1 193 ? 19.162 13.116 -8.029 1.00 47.56 193 MET A N 1
ATOM 1581 C CA . MET A 1 193 ? 20.075 12.873 -6.893 1.00 47.56 193 MET A CA 1
ATOM 1582 C C . MET A 1 193 ? 20.795 11.517 -6.933 1.00 47.56 193 MET A C 1
ATOM 1584 O O . MET A 1 193 ? 21.796 11.342 -6.249 1.00 47.56 193 MET A O 1
ATOM 1588 N N . TYR A 1 194 ? 20.330 10.572 -7.748 1.00 41.78 194 TYR A N 1
ATOM 1589 C CA . TYR A 1 194 ? 20.948 9.255 -7.876 1.00 41.78 194 TYR A CA 1
ATOM 1590 C C . TYR A 1 194 ? 21.212 8.993 -9.356 1.00 41.78 194 TYR A C 1
ATOM 1592 O O . TYR A 1 194 ? 20.304 9.110 -10.178 1.00 41.78 194 TYR A O 1
ATOM 1600 N N . ILE A 1 195 ? 22.458 8.675 -9.703 1.00 41.56 195 ILE A N 1
ATOM 1601 C CA . ILE A 1 195 ? 22.868 8.270 -11.053 1.00 41.56 195 ILE A CA 1
ATOM 1602 C C . ILE A 1 195 ? 22.264 6.879 -11.316 1.00 41.56 195 ILE A C 1
ATOM 1604 O O . ILE A 1 195 ? 22.940 5.860 -11.228 1.00 41.56 195 ILE A O 1
ATOM 1608 N N . ILE A 1 196 ? 20.955 6.816 -11.563 1.00 46.66 196 ILE A N 1
ATOM 1609 C CA . ILE A 1 196 ? 20.241 5.616 -12.018 1.00 46.66 196 ILE A CA 1
ATOM 1610 C C . ILE A 1 196 ? 19.788 5.912 -13.443 1.00 46.66 196 ILE A C 1
ATOM 1612 O O . ILE A 1 196 ? 18.616 6.142 -13.726 1.00 46.66 196 ILE A O 1
ATOM 1616 N N . ASP A 1 197 ? 20.760 5.951 -14.348 1.00 42.81 197 ASP A N 1
ATOM 1617 C CA . ASP A 1 197 ? 20.583 6.470 -15.706 1.00 42.81 197 ASP A CA 1
ATOM 1618 C C . ASP A 1 197 ? 19.782 5.556 -16.652 1.00 42.81 197 ASP A C 1
ATOM 1620 O O . ASP A 1 197 ? 19.695 5.863 -17.833 1.00 42.81 197 ASP A O 1
ATOM 1624 N N . ASN A 1 198 ? 19.184 4.439 -16.207 1.00 40.25 198 ASN A N 1
ATOM 1625 C CA . ASN A 1 198 ? 18.574 3.481 -17.149 1.00 40.25 198 ASN A CA 1
ATOM 1626 C C . ASN A 1 198 ? 17.322 2.705 -16.684 1.00 40.25 198 ASN A C 1
ATOM 1628 O O . ASN A 1 198 ? 17.020 1.678 -17.288 1.00 40.25 198 ASN A O 1
ATOM 1632 N N . ALA A 1 199 ? 16.560 3.144 -15.671 1.00 40.09 199 ALA A N 1
ATOM 1633 C CA . ALA A 1 199 ? 15.372 2.366 -15.256 1.00 40.09 199 ALA A CA 1
ATOM 1634 C C . ALA A 1 199 ? 14.061 3.133 -15.008 1.00 40.09 199 ALA A C 1
ATOM 1636 O O . ALA A 1 199 ? 13.016 2.494 -14.999 1.00 40.09 199 ALA A O 1
ATOM 1637 N N . TYR A 1 200 ? 14.066 4.461 -14.863 1.00 45.00 200 TYR A N 1
ATOM 1638 C CA . TYR A 1 200 ? 12.906 5.172 -14.294 1.00 45.00 200 TYR A CA 1
ATOM 1639 C C . TYR A 1 200 ? 12.418 6.348 -15.156 1.00 45.00 200 TYR A C 1
ATOM 1641 O O . TYR A 1 200 ? 12.216 7.471 -14.683 1.00 45.00 200 TYR A O 1
ATOM 1649 N N . ASP A 1 201 ? 12.220 6.110 -16.455 1.00 38.78 201 ASP A N 1
ATOM 1650 C CA . ASP A 1 201 ? 11.579 7.085 -17.339 1.00 38.78 201 ASP A CA 1
ATOM 1651 C C . ASP A 1 201 ? 10.053 6.870 -17.382 1.00 38.78 201 ASP A C 1
ATOM 1653 O O . ASP A 1 201 ? 9.533 6.098 -18.187 1.00 38.78 201 ASP A O 1
ATOM 1657 N N . LYS A 1 202 ? 9.359 7.657 -16.535 1.00 36.66 202 LYS A N 1
ATOM 1658 C CA . LYS A 1 202 ? 7.903 7.957 -16.450 1.00 36.66 202 LYS A CA 1
ATOM 1659 C C . LYS A 1 202 ? 7.167 7.424 -15.206 1.00 36.66 202 LYS A C 1
ATOM 1661 O O . LYS A 1 202 ? 6.188 6.694 -15.323 1.00 36.66 202 LYS A O 1
ATOM 1666 N N . GLY A 1 203 ? 7.451 8.000 -14.037 1.00 50.00 203 GLY A N 1
ATOM 1667 C CA . GLY A 1 203 ? 6.484 8.032 -12.928 1.00 50.00 203 GLY A CA 1
ATOM 1668 C C . GLY A 1 203 ? 6.102 6.648 -12.414 1.00 50.00 203 GLY A C 1
ATOM 1669 O O . GLY A 1 203 ? 4.922 6.273 -12.488 1.00 50.00 203 GLY A O 1
ATOM 1670 N N . ASP A 1 204 ? 7.121 5.939 -11.938 1.00 56.12 204 ASP A N 1
ATOM 1671 C CA . ASP A 1 204 ? 7.023 4.583 -11.427 1.00 56.12 204 ASP A CA 1
ATOM 1672 C C . ASP A 1 204 ? 6.227 4.511 -10.131 1.00 56.12 204 ASP A C 1
ATOM 1674 O O . ASP A 1 204 ? 6.318 5.346 -9.230 1.00 56.12 204 ASP A O 1
ATOM 1678 N N . TYR A 1 205 ? 5.379 3.497 -10.111 1.00 72.25 205 TYR A N 1
ATOM 1679 C CA . TYR A 1 205 ? 4.408 3.210 -9.081 1.00 72.25 205 TYR A CA 1
ATOM 1680 C C . TYR A 1 205 ? 4.977 2.115 -8.188 1.00 72.25 205 TYR A C 1
ATOM 1682 O O . TYR A 1 205 ? 5.202 1.005 -8.663 1.00 72.25 205 TYR A O 1
ATOM 1690 N N . TYR A 1 206 ? 5.208 2.427 -6.913 1.00 84.81 206 TYR A N 1
ATOM 1691 C CA . TYR A 1 206 ? 5.665 1.456 -5.923 1.00 84.81 206 TYR A CA 1
ATOM 1692 C C . TYR A 1 206 ? 4.532 1.186 -4.914 1.00 84.81 206 TYR A C 1
ATOM 1694 O O . TYR A 1 206 ? 4.326 2.000 -4.010 1.00 84.81 206 TYR A O 1
ATOM 1702 N N . PRO A 1 207 ? 3.732 0.115 -5.079 1.00 89.88 207 PRO A N 1
ATOM 1703 C CA . PRO A 1 207 ? 2.633 -0.213 -4.181 1.00 89.88 207 PRO A CA 1
ATOM 1704 C C . PRO A 1 207 ? 3.145 -0.572 -2.779 1.00 89.88 207 PRO A C 1
ATOM 1706 O O . PRO A 1 207 ? 4.139 -1.284 -2.621 1.00 89.88 207 PRO A O 1
ATOM 1709 N N . VAL A 1 208 ? 2.429 -0.093 -1.761 1.00 93.38 208 VAL A N 1
ATOM 1710 C CA . VAL A 1 208 ? 2.679 -0.395 -0.348 1.00 93.38 208 VAL A CA 1
ATOM 1711 C C . VAL A 1 208 ? 1.396 -0.979 0.230 1.00 93.38 208 VAL A C 1
ATOM 1713 O O . VAL A 1 208 ? 0.425 -0.261 0.440 1.00 93.38 208 VAL A O 1
ATOM 1716 N N . TRP A 1 209 ? 1.366 -2.280 0.478 1.00 95.88 209 TRP A N 1
ATOM 1717 C CA . TRP A 1 209 ? 0.191 -2.939 1.043 1.00 95.88 209 TRP A CA 1
ATOM 1718 C C . TRP A 1 209 ? 0.326 -3.088 2.559 1.00 95.88 209 TRP A C 1
ATOM 1720 O O . TRP A 1 209 ? 1.378 -3.512 3.031 1.00 95.88 209 TRP A O 1
ATOM 1730 N N . GLY A 1 210 ? -0.720 -2.781 3.329 1.00 96.12 210 GLY A N 1
ATOM 1731 C CA . GLY A 1 210 ? -0.731 -2.963 4.784 1.00 96.12 210 GLY A CA 1
ATOM 1732 C C . GLY A 1 210 ? -1.900 -3.804 5.283 1.00 96.12 210 GLY A C 1
ATOM 1733 O O . GLY A 1 210 ? -3.052 -3.409 5.133 1.00 96.12 210 GLY A O 1
ATOM 1734 N N . THR A 1 211 ? -1.601 -4.914 5.956 1.00 95.62 211 THR A N 1
ATOM 1735 C CA . THR A 1 211 ? -2.606 -5.818 6.534 1.00 95.62 211 THR A CA 1
ATOM 1736 C C . THR A 1 211 ? -2.567 -5.752 8.062 1.00 95.62 211 THR A C 1
ATOM 1738 O O . THR A 1 211 ? -1.500 -5.887 8.653 1.00 95.62 211 THR A O 1
ATOM 1741 N N . CYS A 1 212 ? -3.705 -5.533 8.727 1.00 94.00 212 CYS A N 1
ATOM 1742 C CA . CYS A 1 212 ? -3.854 -5.428 10.185 1.00 94.00 212 CYS A CA 1
ATOM 1743 C C . CYS A 1 212 ? -2.829 -4.475 10.844 1.00 94.00 212 CYS A C 1
ATOM 1745 O O . CYS A 1 212 ? -3.025 -3.260 10.849 1.00 94.00 212 CYS A O 1
ATOM 1747 N N . LEU A 1 213 ? -1.716 -4.999 11.373 1.00 95.12 213 LEU A N 1
ATOM 1748 C CA . LEU A 1 213 ? -0.615 -4.192 11.912 1.00 95.12 213 LEU A CA 1
ATOM 1749 C C . LEU A 1 213 ? -0.034 -3.251 10.844 1.00 95.12 213 LEU A C 1
ATOM 1751 O O . LEU A 1 213 ? 0.223 -2.089 11.133 1.00 95.12 213 LEU A O 1
ATOM 1755 N N . GLY A 1 214 ? 0.110 -3.707 9.597 1.00 96.00 214 GLY A N 1
ATOM 1756 C CA . GLY A 1 214 ? 0.522 -2.857 8.479 1.00 96.00 214 GLY A CA 1
ATOM 1757 C C . GLY A 1 214 ? -0.444 -1.701 8.206 1.00 96.00 214 GLY A C 1
ATOM 1758 O O . GLY A 1 214 ? -0.001 -0.588 7.934 1.00 96.00 214 GLY A O 1
ATOM 1759 N N . PHE A 1 215 ? -1.756 -1.920 8.346 1.00 95.69 215 PHE A N 1
ATOM 1760 C CA . PHE A 1 215 ? -2.758 -0.847 8.249 1.00 95.69 215 PHE A CA 1
ATOM 1761 C C . PHE A 1 215 ? -2.576 0.196 9.366 1.00 95.69 215 PHE A C 1
ATOM 1763 O O . PHE A 1 215 ? -2.609 1.406 9.115 1.00 95.69 215 PHE A O 1
ATOM 1770 N N . GLN A 1 216 ? -2.352 -0.264 10.600 1.00 95.31 216 GLN A N 1
ATOM 1771 C CA . GLN A 1 216 ? -2.103 0.601 11.755 1.00 95.31 216 GLN A CA 1
ATOM 1772 C C . GLN A 1 216 ? -0.819 1.426 11.580 1.00 95.31 216 GLN A C 1
ATOM 1774 O O . GLN A 1 216 ? -0.837 2.639 11.790 1.00 95.31 216 GLN A O 1
ATOM 1779 N N . GLU A 1 217 ? 0.261 0.778 11.141 1.00 96.38 217 GLU A N 1
ATOM 1780 C CA . GLU A 1 217 ? 1.569 1.384 10.883 1.00 96.38 217 GLU A CA 1
ATOM 1781 C C . GLU A 1 217 ? 1.467 2.494 9.837 1.00 96.38 217 GLU A C 1
ATOM 1783 O O . GLU A 1 217 ? 1.820 3.642 10.095 1.00 96.38 217 GLU A O 1
ATOM 1788 N N . LEU A 1 218 ? 0.889 2.201 8.672 1.00 96.00 218 LEU A N 1
ATOM 1789 C CA . LEU A 1 218 ? 0.764 3.187 7.602 1.00 96.00 218 LEU A CA 1
ATOM 1790 C C . LEU A 1 218 ? -0.161 4.349 7.983 1.00 96.00 218 LEU A C 1
ATOM 1792 O O . LEU A 1 218 ? 0.077 5.491 7.580 1.00 96.00 218 LEU A O 1
ATOM 1796 N N . SER A 1 219 ? -1.194 4.086 8.785 1.00 95.62 219 SER A N 1
ATOM 1797 C CA . SER A 1 219 ? -2.044 5.138 9.346 1.00 95.62 219 SER A CA 1
ATOM 1798 C C . SER A 1 219 ? -1.253 6.048 10.290 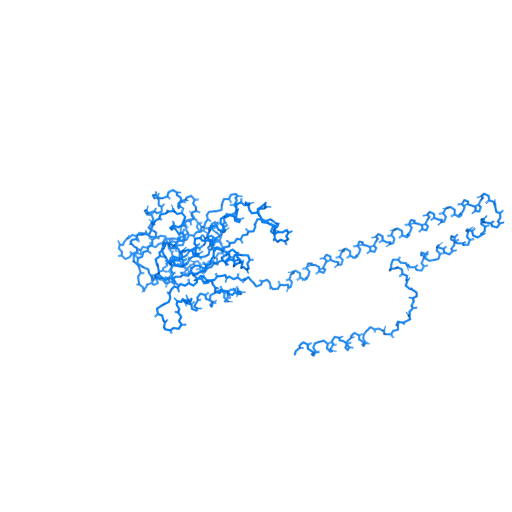1.00 95.62 219 SER A C 1
ATOM 1800 O O . SER A 1 219 ? -1.342 7.273 10.176 1.00 95.62 219 SER A O 1
ATOM 1802 N N . ALA A 1 220 ? -0.432 5.475 11.175 1.00 96.00 220 ALA A N 1
ATOM 1803 C CA . ALA A 1 220 ? 0.432 6.230 12.079 1.00 96.00 220 ALA A CA 1
ATOM 1804 C C . ALA A 1 220 ? 1.491 7.045 11.319 1.00 96.00 220 ALA A C 1
ATOM 1806 O O . ALA A 1 220 ? 1.645 8.239 11.583 1.00 96.00 220 ALA A O 1
ATOM 1807 N N . LEU A 1 221 ? 2.144 6.453 10.315 1.00 95.00 221 LEU A N 1
ATOM 1808 C CA . LEU A 1 221 ? 3.114 7.127 9.444 1.00 95.00 221 LEU A CA 1
ATOM 1809 C C . LEU A 1 221 ? 2.482 8.294 8.673 1.00 95.00 221 LEU A C 1
ATOM 1811 O O . LEU A 1 221 ? 3.050 9.383 8.605 1.00 95.00 221 LEU A O 1
ATOM 1815 N N . THR A 1 222 ? 1.274 8.105 8.138 1.00 93.75 222 THR A N 1
ATOM 1816 C CA . THR A 1 222 ? 0.545 9.155 7.408 1.00 93.75 222 THR A CA 1
ATOM 1817 C C . THR A 1 222 ? 0.130 10.305 8.324 1.00 93.75 222 THR A C 1
ATOM 1819 O O . THR A 1 222 ? 0.240 11.480 7.963 1.00 93.75 222 THR A O 1
ATOM 1822 N N . ALA A 1 223 ? -0.355 9.987 9.523 1.00 94.06 223 ALA A N 1
ATOM 1823 C CA . ALA A 1 223 ? -0.717 10.988 10.515 1.00 94.06 223 ALA A CA 1
ATOM 1824 C C . ALA A 1 223 ? 0.518 11.685 11.116 1.00 94.06 223 ALA A C 1
ATOM 1826 O O . ALA A 1 223 ? 0.440 12.855 11.499 1.00 94.06 223 ALA A O 1
ATOM 1827 N N . GLY A 1 224 ? 1.659 10.996 11.171 1.00 91.50 224 GLY A N 1
ATOM 1828 C CA . GLY A 1 224 ? 2.861 11.399 11.904 1.00 91.50 224 GLY A CA 1
ATOM 1829 C C . GLY A 1 224 ? 2.720 11.283 13.426 1.00 91.50 224 GLY A C 1
ATOM 1830 O O . GLY A 1 224 ? 3.541 11.836 14.149 1.00 91.50 224 GLY A O 1
ATOM 1831 N N . VAL A 1 225 ? 1.661 10.627 13.909 1.00 93.81 225 VAL A N 1
ATOM 1832 C CA . VAL A 1 225 ? 1.336 10.400 15.326 1.00 93.81 225 VAL A CA 1
ATOM 1833 C C . VAL A 1 225 ? 0.543 9.099 15.459 1.00 93.81 225 VAL A C 1
ATOM 1835 O O . VAL A 1 225 ? -0.044 8.627 14.484 1.00 93.81 225 VAL A O 1
ATOM 1838 N N . LEU A 1 226 ? 0.474 8.529 16.665 1.00 94.25 226 LEU A N 1
ATOM 1839 C CA . LEU A 1 226 ? -0.374 7.365 16.922 1.00 94.25 226 LEU A CA 1
ATOM 1840 C C . LEU A 1 226 ? -1.854 7.737 16.764 1.00 94.25 226 LEU A C 1
ATOM 1842 O O . LEU A 1 226 ? -2.358 8.619 17.455 1.00 94.25 226 LEU A O 1
ATOM 1846 N N . VAL A 1 227 ? -2.544 7.047 15.858 1.00 95.06 227 VAL A N 1
ATOM 1847 C CA . VAL A 1 227 ? -3.964 7.279 15.520 1.00 95.06 227 VAL A CA 1
ATOM 1848 C C . VAL A 1 227 ? -4.831 6.035 15.692 1.00 95.06 227 VAL A C 1
ATOM 1850 O O . VAL A 1 227 ? -5.996 6.017 15.302 1.00 95.06 227 VAL A O 1
ATOM 1853 N N . THR A 1 228 ? -4.280 4.973 16.270 1.00 92.94 228 THR A N 1
ATOM 1854 C CA . THR A 1 228 ? -5.048 3.769 16.571 1.00 92.94 228 THR A CA 1
ATOM 1855 C C . THR A 1 228 ? -5.751 3.921 17.911 1.00 92.94 228 THR A C 1
ATOM 1857 O O . THR A 1 228 ? -5.129 4.292 18.906 1.00 92.94 228 THR A O 1
ATOM 1860 N N . THR A 1 229 ? -7.032 3.588 17.962 1.00 93.56 229 THR A N 1
ATOM 1861 C CA . THR A 1 229 ? -7.835 3.568 19.185 1.00 93.56 229 THR A CA 1
ATOM 1862 C C . THR A 1 229 ? -8.455 2.187 19.376 1.00 93.56 229 THR A C 1
ATOM 1864 O O . THR A 1 229 ? -8.401 1.341 18.482 1.00 93.56 229 THR A O 1
ATOM 1867 N N . ASN A 1 230 ? -8.984 1.911 20.572 1.00 93.25 230 ASN A N 1
ATOM 1868 C CA . ASN A 1 230 ? -9.618 0.623 20.852 1.00 93.25 230 ASN A CA 1
ATOM 1869 C C . ASN A 1 230 ? -10.837 0.433 19.933 1.00 93.25 230 ASN A C 1
ATOM 1871 O O . ASN A 1 230 ? -11.835 1.152 20.047 1.00 93.25 230 ASN A O 1
ATOM 1875 N N . ALA A 1 231 ? -10.725 -0.553 19.048 1.00 91.88 231 ALA A N 1
ATOM 1876 C CA . ALA A 1 231 ? -11.728 -0.957 18.073 1.00 91.88 231 ALA A CA 1
ATOM 1877 C C . ALA A 1 231 ? -11.755 -2.491 17.984 1.00 91.88 231 ALA A C 1
ATOM 1879 O O . ALA A 1 231 ? -11.777 -3.061 16.899 1.00 91.88 231 ALA A O 1
ATOM 1880 N N . SER A 1 232 ? -11.710 -3.152 19.145 1.00 92.56 232 SER A N 1
ATOM 1881 C CA . SER A 1 232 ? -11.454 -4.588 19.234 1.00 92.56 232 SER A CA 1
ATOM 1882 C C . SER A 1 232 ? -12.489 -5.448 18.502 1.00 92.56 232 SER A C 1
ATOM 1884 O O . SER A 1 232 ? -13.698 -5.366 18.764 1.00 92.56 232 SER A O 1
ATOM 1886 N N . VAL A 1 233 ? -11.992 -6.318 17.626 1.00 89.88 233 VAL A N 1
ATOM 1887 C CA . VAL A 1 233 ? -12.709 -7.433 17.009 1.00 89.88 233 VAL A CA 1
ATOM 1888 C C . VAL A 1 233 ? -11.757 -8.624 16.984 1.00 89.88 233 VAL A C 1
ATOM 1890 O O . VAL A 1 233 ? -10.714 -8.581 16.332 1.00 89.88 233 VAL A O 1
ATOM 1893 N N . TRP A 1 234 ? -12.115 -9.683 17.705 1.00 89.69 234 TRP A N 1
ATOM 1894 C CA . TRP A 1 234 ? -11.275 -10.864 17.847 1.00 89.69 234 TRP A CA 1
ATOM 1895 C C . TRP A 1 234 ? -12.009 -12.104 17.362 1.00 89.69 234 TRP A C 1
ATOM 1897 O O . TRP A 1 234 ? -13.147 -12.326 17.773 1.00 89.69 234 TRP A O 1
ATOM 1907 N N . ASP A 1 235 ? -11.347 -12.882 16.507 1.00 91.69 235 ASP A N 1
ATOM 1908 C CA . ASP A 1 235 ? -11.831 -14.168 16.000 1.00 91.69 235 ASP A CA 1
ATOM 1909 C C . ASP A 1 235 ? -13.245 -14.090 15.411 1.00 91.69 235 ASP A C 1
ATOM 1911 O O . ASP A 1 235 ? -14.155 -14.850 15.746 1.00 91.69 235 ASP A O 1
ATOM 1915 N N . LYS A 1 236 ? -13.457 -13.081 14.559 1.00 91.50 236 LYS A N 1
ATOM 1916 C CA . LYS A 1 236 ? -14.757 -12.853 13.931 1.00 91.50 236 LYS A CA 1
ATOM 1917 C C . LYS A 1 236 ? -14.616 -12.472 12.471 1.00 91.50 236 LYS A C 1
ATOM 1919 O O . LYS A 1 236 ? -13.980 -11.473 12.135 1.00 91.50 236 LYS A O 1
ATOM 1924 N N . SER A 1 237 ? -15.297 -13.218 11.612 1.00 93.38 237 SER A N 1
ATOM 1925 C CA . SER A 1 237 ? -15.492 -12.812 10.226 1.00 93.38 237 SER A CA 1
ATOM 1926 C C . SER A 1 237 ? -16.670 -11.848 10.113 1.00 93.38 237 SER A C 1
ATOM 1928 O O . SER A 1 237 ? -17.730 -12.075 10.700 1.00 93.38 237 SER A O 1
ATOM 1930 N N . LEU A 1 238 ? -16.478 -10.758 9.375 1.00 93.06 238 LEU A N 1
ATOM 1931 C CA . LEU A 1 238 ? -17.475 -9.709 9.156 1.00 93.06 238 LEU A CA 1
ATOM 1932 C C . LEU A 1 238 ? -17.721 -9.510 7.652 1.00 93.06 238 LEU A C 1
ATOM 1934 O O . LEU A 1 238 ? -16.814 -9.795 6.860 1.00 93.06 238 LEU A O 1
ATOM 1938 N N . PRO A 1 239 ? -18.898 -9.002 7.245 1.00 96.19 239 PRO A N 1
ATOM 1939 C CA . PRO A 1 239 ? -19.058 -8.431 5.916 1.00 96.19 239 PRO A CA 1
ATOM 1940 C C . PRO A 1 239 ? -18.367 -7.062 5.875 1.00 96.19 239 PRO A C 1
ATOM 1942 O O . PRO A 1 239 ? -17.898 -6.560 6.895 1.00 96.19 239 PRO A O 1
ATOM 1945 N N . LEU A 1 240 ? -18.318 -6.423 4.716 1.00 95.75 240 LEU A N 1
ATOM 1946 C CA . LEU A 1 240 ? -17.823 -5.066 4.535 1.00 95.75 240 LEU A CA 1
ATOM 1947 C C . LEU A 1 240 ? -18.972 -4.078 4.367 1.00 95.75 240 LEU A C 1
ATOM 1949 O O . LEU A 1 240 ? -19.755 -4.180 3.421 1.00 95.75 240 LEU A O 1
ATOM 1953 N N . ASN A 1 241 ? -19.002 -3.047 5.216 1.00 97.00 241 ASN A N 1
ATOM 1954 C CA . ASN A 1 241 ? -19.877 -1.901 4.995 1.00 97.00 241 ASN A CA 1
ATOM 1955 C C . ASN A 1 241 ? -19.205 -0.983 3.971 1.00 97.00 241 ASN A C 1
ATOM 1957 O O . ASN A 1 241 ? -18.460 -0.068 4.324 1.00 97.00 241 ASN A O 1
ATOM 1961 N N . LEU A 1 242 ? -19.403 -1.289 2.690 1.00 95.19 242 LEU A N 1
ATOM 1962 C CA . LEU A 1 242 ? -18.850 -0.524 1.577 1.00 95.19 242 LEU A CA 1
ATOM 1963 C C . LEU A 1 242 ? -19.396 0.922 1.559 1.00 95.19 242 LEU A C 1
ATOM 1965 O O . LEU A 1 242 ? -20.604 1.135 1.648 1.00 95.19 242 LEU A O 1
ATOM 1969 N N . THR A 1 243 ? -18.516 1.915 1.415 1.00 95.31 243 THR A N 1
ATOM 1970 C CA . THR A 1 243 ? -18.872 3.348 1.316 1.00 95.31 243 THR A CA 1
ATOM 1971 C C . THR A 1 243 ? -19.191 3.746 -0.128 1.00 95.31 243 THR A C 1
ATOM 1973 O O . THR A 1 243 ? -18.794 3.069 -1.058 1.00 95.31 243 THR A O 1
ATOM 1976 N N . GLU A 1 244 ? -19.806 4.893 -0.409 1.00 93.56 244 GLU A N 1
ATOM 1977 C CA . GLU A 1 244 ? -19.988 5.309 -1.821 1.00 93.56 244 GLU A CA 1
ATOM 1978 C C . GLU A 1 244 ? -18.662 5.461 -2.600 1.00 93.56 244 GLU A C 1
ATOM 1980 O O . GLU A 1 244 ? -18.605 5.278 -3.818 1.00 93.56 244 GLU A O 1
ATOM 1985 N N . ASP A 1 245 ? -17.567 5.703 -1.879 1.00 91.75 245 ASP A N 1
ATOM 1986 C CA . ASP A 1 245 ? -16.233 5.923 -2.421 1.00 91.75 245 ASP A CA 1
ATOM 1987 C C . ASP A 1 245 ? -15.613 4.676 -3.100 1.00 91.75 245 ASP A C 1
ATOM 1989 O O . ASP A 1 245 ? -14.714 4.855 -3.935 1.00 91.75 245 ASP A O 1
ATOM 1993 N N . TYR A 1 246 ? -16.074 3.440 -2.820 1.00 91.19 246 TYR A N 1
ATOM 1994 C CA . TYR A 1 246 ? -15.507 2.228 -3.453 1.00 91.19 246 TYR A CA 1
ATOM 1995 C C . TYR A 1 246 ? -15.741 2.166 -4.963 1.00 91.19 246 TYR A C 1
ATOM 1997 O O . TYR A 1 246 ? -14.933 1.563 -5.670 1.00 91.19 246 TYR A O 1
ATOM 2005 N N . LYS A 1 247 ? -16.813 2.783 -5.476 1.00 91.12 247 LYS A N 1
ATOM 2006 C CA . LYS A 1 247 ? -17.210 2.670 -6.893 1.00 91.12 247 LYS A CA 1
ATOM 2007 C C . LYS A 1 247 ? -16.141 3.201 -7.847 1.00 91.12 247 LYS A C 1
ATOM 2009 O O . LYS A 1 247 ? -15.963 2.677 -8.936 1.00 91.12 247 LYS A O 1
ATOM 2014 N N . GLU A 1 248 ? -15.404 4.218 -7.412 1.00 87.56 248 GLU A N 1
ATOM 2015 C CA . GLU A 1 248 ? -14.314 4.837 -8.176 1.00 87.56 248 GLU A CA 1
ATOM 2016 C C . GLU A 1 248 ? -12.926 4.445 -7.637 1.00 87.56 248 GLU A C 1
ATOM 2018 O O . GLU A 1 248 ? -11.928 5.107 -7.934 1.00 87.56 248 GLU A O 1
ATOM 2023 N N . SER A 1 249 ? -12.862 3.440 -6.759 1.00 89.31 249 SER A N 1
ATOM 2024 C CA . SER A 1 249 ? -11.609 2.992 -6.148 1.00 89.31 249 SER A CA 1
ATOM 2025 C C . SER A 1 249 ? -10.800 2.120 -7.102 1.00 89.31 249 SER A C 1
ATOM 2027 O O . SER A 1 249 ? -11.350 1.474 -7.996 1.00 89.31 249 SER A O 1
ATOM 2029 N N . ARG A 1 250 ? -9.481 2.078 -6.906 1.00 88.12 250 ARG A N 1
ATOM 2030 C CA . ARG A 1 250 ? -8.613 1.159 -7.657 1.00 88.12 250 ARG A CA 1
ATOM 2031 C C . ARG A 1 250 ? -8.784 -0.270 -7.164 1.00 88.12 250 ARG A C 1
ATOM 2033 O O . ARG A 1 250 ? -8.799 -1.180 -7.986 1.00 88.12 250 ARG A O 1
ATOM 2040 N N . MET A 1 251 ? -8.954 -0.439 -5.854 1.00 87.88 251 MET A N 1
ATOM 2041 C CA . MET A 1 251 ? -9.061 -1.755 -5.232 1.00 87.88 251 MET A CA 1
ATOM 2042 C C . MET A 1 251 ? -10.389 -2.454 -5.554 1.00 87.88 251 MET A C 1
ATOM 2044 O O . MET A 1 251 ? -10.397 -3.616 -5.948 1.00 87.88 251 MET A O 1
ATOM 2048 N N . PHE A 1 252 ? -11.520 -1.757 -5.399 1.00 90.12 252 PHE A N 1
ATOM 2049 C CA . PHE A 1 252 ? -12.855 -2.364 -5.483 1.00 90.12 252 PHE A CA 1
ATOM 2050 C C . PHE A 1 252 ? -13.676 -1.936 -6.703 1.00 90.12 252 PHE A C 1
ATOM 2052 O O . PHE A 1 252 ? -14.719 -2.534 -6.965 1.00 90.12 252 PHE A O 1
ATOM 2059 N N . GLY A 1 253 ? -13.230 -0.934 -7.470 1.00 88.31 253 GLY A N 1
ATOM 2060 C CA . GLY A 1 253 ? -14.007 -0.380 -8.585 1.00 88.31 253 GLY A CA 1
ATOM 2061 C C . GLY A 1 253 ? -14.300 -1.377 -9.712 1.00 88.31 253 GLY A C 1
ATOM 2062 O O . GLY A 1 253 ? -15.309 -1.234 -10.394 1.00 88.31 253 GLY A O 1
ATOM 2063 N N . ASN A 1 254 ? -13.462 -2.408 -9.870 1.00 88.75 254 ASN A N 1
ATOM 2064 C CA . ASN A 1 254 ? -13.597 -3.439 -10.906 1.00 88.75 254 ASN A CA 1
ATOM 2065 C C . ASN A 1 254 ? -13.952 -4.829 -10.345 1.00 88.75 254 ASN A C 1
ATOM 2067 O O . ASN A 1 254 ? -13.713 -5.834 -11.016 1.00 88.75 254 ASN A O 1
ATOM 2071 N N . LEU A 1 255 ? -14.465 -4.916 -9.113 1.00 87.69 255 LEU A N 1
ATOM 2072 C CA . LEU A 1 255 ? -14.887 -6.204 -8.561 1.00 87.69 255 LEU A CA 1
ATOM 2073 C C . LEU A 1 255 ? -16.074 -6.783 -9.350 1.00 87.69 255 LEU A C 1
ATOM 2075 O O . LEU A 1 255 ? -17.021 -6.045 -9.630 1.00 87.69 255 LEU A O 1
ATOM 2079 N N . PRO A 1 256 ? -16.070 -8.096 -9.642 1.00 94.38 256 PRO A N 1
ATOM 2080 C CA . PRO A 1 256 ? -17.261 -8.800 -10.104 1.00 94.38 256 PRO A CA 1
ATOM 2081 C C . PRO A 1 256 ? -18.445 -8.628 -9.135 1.00 94.38 256 PRO A C 1
ATOM 2083 O O . PRO A 1 256 ? -18.261 -8.586 -7.914 1.00 94.38 256 PRO A O 1
ATOM 2086 N N . ASP A 1 257 ? -19.665 -8.523 -9.669 1.00 93.19 257 ASP A N 1
ATOM 2087 C CA . ASP A 1 257 ? -20.871 -8.236 -8.873 1.00 93.19 257 ASP A CA 1
ATOM 2088 C C . ASP A 1 257 ? -21.187 -9.323 -7.833 1.00 93.19 257 ASP A C 1
ATOM 2090 O O . ASP A 1 257 ? -21.695 -9.028 -6.746 1.00 93.19 257 ASP A O 1
ATOM 2094 N N . ASP A 1 258 ? -20.867 -10.577 -8.140 1.00 94.12 258 ASP A N 1
ATOM 2095 C CA . ASP A 1 258 ? -20.989 -11.708 -7.224 1.00 94.12 258 ASP A CA 1
ATOM 2096 C C . ASP A 1 258 ? -20.008 -11.573 -6.052 1.00 94.12 258 ASP A C 1
ATOM 2098 O O . ASP A 1 258 ? -20.436 -11.586 -4.898 1.00 94.12 258 ASP A O 1
ATOM 2102 N N . VAL A 1 259 ? -18.722 -11.327 -6.321 1.00 93.00 259 VAL A N 1
ATOM 2103 C CA . VAL A 1 259 ? -17.689 -11.097 -5.293 1.00 93.00 259 VAL A CA 1
ATOM 2104 C C . VAL A 1 259 ? -18.057 -9.911 -4.408 1.00 93.00 259 VAL A C 1
ATOM 2106 O O . VAL A 1 259 ? -17.977 -9.986 -3.183 1.00 93.00 259 VAL A O 1
ATOM 2109 N N . LYS A 1 260 ? -18.520 -8.818 -5.012 1.00 92.00 260 LYS A N 1
ATOM 2110 C CA . LYS A 1 260 ? -19.009 -7.649 -4.283 1.00 92.00 260 LYS A CA 1
ATOM 2111 C C . LYS A 1 260 ? -20.188 -7.996 -3.372 1.00 92.00 260 LYS A C 1
ATOM 2113 O O . LYS A 1 260 ? -20.231 -7.544 -2.229 1.00 92.00 260 LYS A O 1
ATOM 2118 N N . THR A 1 261 ? -21.127 -8.808 -3.855 1.00 93.81 261 THR A N 1
ATOM 2119 C CA . THR A 1 261 ? -22.268 -9.273 -3.057 1.00 93.81 261 THR A CA 1
ATOM 2120 C C . THR A 1 261 ? -21.803 -10.101 -1.862 1.00 93.81 261 THR A C 1
ATOM 2122 O O . THR A 1 261 ? -22.257 -9.837 -0.748 1.00 93.81 261 THR A O 1
ATOM 2125 N N . TYR A 1 262 ? -20.865 -11.030 -2.069 1.00 93.81 262 TYR A N 1
ATOM 2126 C CA . TYR A 1 262 ? -20.255 -11.819 -0.996 1.00 93.81 262 TYR A CA 1
ATOM 2127 C C . TYR A 1 262 ? -19.590 -10.927 0.053 1.00 93.81 262 TYR A C 1
ATOM 2129 O O . TYR A 1 262 ? -19.878 -11.057 1.240 1.00 93.81 262 TYR A O 1
ATOM 2137 N N . LEU A 1 263 ? -18.771 -9.962 -0.377 1.00 92.81 263 LEU A N 1
ATOM 2138 C CA . LEU A 1 263 ? -18.106 -9.030 0.533 1.00 92.81 263 LEU A CA 1
ATOM 2139 C C . LEU A 1 263 ? -19.100 -8.204 1.356 1.00 92.81 263 LEU A C 1
ATOM 2141 O O . LEU A 1 263 ? -18.828 -7.940 2.519 1.00 92.81 263 LEU A O 1
ATOM 2145 N N . MET A 1 264 ? -20.235 -7.791 0.787 1.00 94.62 264 MET A N 1
ATOM 2146 C CA . MET A 1 264 ? -21.214 -6.940 1.477 1.00 94.62 264 MET A CA 1
ATOM 2147 C C . MET A 1 264 ? -22.176 -7.699 2.396 1.00 94.62 264 MET A C 1
ATOM 2149 O O . MET A 1 264 ? -22.711 -7.100 3.327 1.00 94.62 264 MET A O 1
ATOM 2153 N N . LYS A 1 265 ? -22.469 -8.971 2.107 1.00 95.56 265 LYS A N 1
ATOM 2154 C CA . LYS A 1 265 ? -23.540 -9.718 2.790 1.00 95.56 265 LYS A CA 1
ATOM 2155 C C . LYS A 1 265 ? -23.034 -10.818 3.706 1.00 95.56 265 LYS A C 1
ATOM 2157 O O . LYS A 1 265 ? -23.656 -11.059 4.739 1.00 95.56 265 LYS A O 1
ATOM 2162 N N . ASP A 1 266 ? -21.922 -11.449 3.351 1.00 95.56 266 ASP A N 1
ATOM 2163 C CA . ASP A 1 266 ? -21.459 -12.648 4.030 1.00 95.56 266 ASP A CA 1
ATOM 2164 C C . ASP A 1 266 ? -20.282 -12.337 4.959 1.00 95.56 266 ASP A C 1
ATOM 2166 O O . ASP A 1 266 ? -19.463 -11.448 4.719 1.00 95.56 266 ASP A O 1
ATOM 2170 N N . ASN A 1 267 ? -20.176 -13.105 6.043 1.00 95.56 267 ASN A N 1
ATOM 2171 C CA . ASN A 1 267 ? -19.089 -13.001 7.013 1.00 95.56 267 ASN A CA 1
ATOM 2172 C C . ASN A 1 267 ? -17.809 -13.638 6.449 1.00 95.56 267 ASN A C 1
ATOM 2174 O O . ASN A 1 267 ? -17.382 -14.695 6.909 1.00 95.56 267 ASN A O 1
ATOM 2178 N N . VAL A 1 268 ? -17.208 -13.005 5.441 1.00 91.50 268 VAL A N 1
ATOM 2179 C CA . VAL A 1 268 ? -16.065 -13.553 4.684 1.00 91.50 268 VAL A CA 1
ATOM 2180 C C . VAL A 1 268 ? -14.732 -12.896 5.019 1.00 91.50 268 VAL A C 1
ATOM 2182 O O . VAL A 1 268 ? -13.706 -13.300 4.483 1.00 91.50 268 VAL A O 1
ATOM 2185 N N . THR A 1 269 ? -14.721 -11.892 5.900 1.00 91.31 269 THR A N 1
ATOM 2186 C CA . THR A 1 269 ? -13.509 -11.111 6.159 1.00 91.31 269 THR A CA 1
ATOM 2187 C C . THR A 1 269 ? -13.037 -11.223 7.620 1.00 91.31 269 THR A C 1
ATOM 2189 O O . THR A 1 269 ? -13.691 -10.677 8.515 1.00 91.31 269 THR A O 1
ATOM 2192 N N . PRO A 1 270 ? -11.947 -11.964 7.902 1.00 91.94 270 PRO A N 1
ATOM 2193 C CA . PRO A 1 270 ? -11.542 -12.332 9.262 1.00 91.94 270 PRO A CA 1
ATOM 2194 C C . PRO A 1 270 ? -10.888 -11.175 10.030 1.00 91.94 270 PRO A C 1
ATOM 2196 O O . PRO A 1 270 ? -9.952 -10.545 9.553 1.00 91.94 270 PRO A O 1
ATOM 2199 N N . ASN A 1 271 ? -11.335 -10.898 11.254 1.00 90.94 271 ASN A N 1
ATOM 2200 C CA . ASN A 1 271 ? -10.787 -9.826 12.089 1.00 90.94 271 ASN A CA 1
ATOM 2201 C C . ASN A 1 271 ? -10.115 -10.383 13.353 1.00 90.94 271 ASN A C 1
ATOM 2203 O O . ASN A 1 271 ? -10.737 -11.120 14.120 1.00 90.94 271 ASN A O 1
ATOM 2207 N N . PHE A 1 272 ? -8.864 -9.965 13.575 1.00 91.62 272 PHE A N 1
ATOM 2208 C CA . PHE A 1 272 ? -8.025 -10.335 14.720 1.00 91.62 272 PHE A CA 1
ATOM 2209 C C . PHE A 1 272 ? -7.217 -9.125 15.214 1.00 91.62 272 PHE A C 1
ATOM 2211 O O . PHE A 1 272 ? -5.993 -9.077 15.092 1.00 91.62 272 PHE A O 1
ATOM 2218 N N . HIS A 1 273 ? -7.893 -8.103 15.739 1.00 90.31 273 HIS A N 1
ATOM 2219 C CA . HIS A 1 273 ? -7.232 -6.880 16.203 1.00 90.31 273 HIS A CA 1
ATOM 2220 C C . HIS A 1 273 ? -7.894 -6.297 17.452 1.00 90.31 273 HIS A C 1
ATOM 2222 O O . HIS A 1 273 ? -9.103 -6.378 17.642 1.00 90.31 273 HIS A O 1
ATOM 2228 N N . ALA A 1 274 ? -7.083 -5.693 18.322 1.00 92.00 274 ALA A N 1
ATOM 2229 C CA . ALA A 1 274 ? -7.564 -4.925 19.475 1.00 92.00 274 ALA A CA 1
ATOM 2230 C C . ALA A 1 274 ? -7.721 -3.425 19.157 1.00 92.00 274 ALA A C 1
ATOM 2232 O O . ALA A 1 274 ? -8.488 -2.709 19.808 1.00 92.00 274 ALA A O 1
ATOM 2233 N N . TYR A 1 275 ? -6.977 -2.949 18.159 1.00 93.62 275 TYR A N 1
ATOM 2234 C CA . TYR A 1 275 ? -6.853 -1.543 17.809 1.00 93.62 275 TYR A CA 1
ATOM 2235 C C . TYR A 1 275 ? -7.102 -1.331 16.319 1.00 93.62 275 TYR A C 1
ATOM 2237 O O . TYR A 1 275 ? -6.721 -2.148 15.484 1.00 93.62 275 TYR A O 1
ATOM 2245 N N . GLY A 1 276 ? -7.679 -0.185 15.985 1.00 93.00 276 GLY A N 1
ATOM 2246 C CA . GLY A 1 276 ? -7.920 0.231 14.610 1.00 93.00 276 GLY A CA 1
ATOM 2247 C C . GLY A 1 276 ? -8.031 1.745 14.513 1.00 93.00 276 GLY A C 1
ATOM 2248 O O . GLY A 1 276 ? -7.900 2.455 15.511 1.00 93.00 276 GLY A O 1
ATOM 2249 N N . VAL A 1 277 ? -8.275 2.259 13.313 1.00 96.50 277 VAL A N 1
ATOM 2250 C CA . VAL A 1 277 ? -8.557 3.685 13.114 1.00 96.50 277 VAL A CA 1
ATOM 2251 C C . VAL A 1 277 ? -10.067 3.856 13.095 1.00 96.50 277 VAL A C 1
ATOM 2253 O O . VAL A 1 277 ? -10.735 3.385 12.177 1.00 96.50 277 VAL A O 1
ATOM 2256 N N . THR A 1 278 ? -10.618 4.507 14.118 1.00 97.25 278 THR A N 1
ATOM 2257 C CA . THR A 1 278 ? -12.061 4.794 14.148 1.00 97.25 278 THR A CA 1
ATOM 2258 C C . THR A 1 278 ? -12.437 5.870 13.136 1.00 97.25 278 THR A C 1
ATOM 2260 O O . THR A 1 278 ? -11.616 6.734 12.809 1.00 97.25 278 THR A O 1
ATOM 2263 N N . SER A 1 279 ? -13.695 5.874 12.690 1.00 97.00 279 SER A N 1
ATOM 2264 C CA . SER A 1 279 ? -14.225 6.946 11.838 1.00 97.00 279 SER A CA 1
ATOM 2265 C C . SER A 1 279 ? -14.071 8.323 12.493 1.00 97.00 279 SER A C 1
ATOM 2267 O O . SER A 1 279 ? -13.775 9.302 11.812 1.00 97.00 279 SER A O 1
ATOM 2269 N N . GLU A 1 280 ? -14.196 8.413 13.820 1.00 97.12 280 GLU A N 1
ATOM 2270 C CA . GLU A 1 280 ? -13.945 9.636 14.594 1.00 97.12 280 GLU A CA 1
ATOM 2271 C C . GLU A 1 280 ? -12.481 10.096 14.485 1.00 97.12 280 GLU A C 1
ATOM 2273 O O . GLU A 1 280 ? -12.207 11.253 14.152 1.00 97.12 280 GLU A O 1
ATOM 2278 N N . THR A 1 281 ? -11.524 9.187 14.700 1.00 97.25 281 THR A N 1
ATOM 2279 C CA . THR A 1 281 ? -10.090 9.494 14.580 1.00 97.25 281 THR A CA 1
ATOM 2280 C C . THR A 1 281 ? -9.706 9.899 13.156 1.00 97.25 281 THR A C 1
ATOM 2282 O O . THR A 1 281 ? -8.967 10.861 12.959 1.00 97.25 281 THR A O 1
ATOM 2285 N N . TYR A 1 282 ? -10.240 9.211 12.147 1.00 97.06 282 TYR A N 1
ATOM 2286 C CA . TYR A 1 282 ? -10.053 9.600 10.752 1.00 97.06 282 TYR A CA 1
ATOM 2287 C C . TYR A 1 282 ? -10.625 10.993 10.477 1.00 97.06 282 TYR A C 1
ATOM 2289 O O . TYR A 1 282 ? -9.938 11.839 9.912 1.00 97.06 282 TYR A O 1
ATOM 2297 N N . ASN A 1 283 ? -11.855 11.270 10.919 1.00 96.94 283 ASN A N 1
ATOM 2298 C CA . ASN A 1 283 ? -12.532 12.533 10.634 1.00 96.94 283 ASN A CA 1
ATOM 2299 C C . ASN A 1 283 ? -11.905 13.749 11.332 1.00 96.94 283 ASN A C 1
ATOM 2301 O O . ASN A 1 283 ? -11.993 14.863 10.806 1.00 96.94 283 ASN A O 1
ATOM 2305 N N . SER A 1 284 ? -11.261 13.538 12.478 1.00 96.81 284 SER A N 1
ATOM 2306 C CA . SER A 1 284 ? -10.538 14.568 13.234 1.00 96.81 284 SER A CA 1
ATOM 2307 C C . SER A 1 284 ? -9.098 14.787 12.750 1.00 96.81 284 SER A C 1
ATOM 2309 O O . SER A 1 284 ? -8.511 15.829 13.039 1.00 96.81 284 SER A O 1
ATOM 2311 N N . ASN A 1 285 ? -8.525 13.864 11.967 1.00 97.00 285 ASN A N 1
ATOM 2312 C CA . ASN A 1 285 ? -7.157 13.972 11.464 1.00 97.00 285 ASN A CA 1
ATOM 2313 C C . ASN A 1 285 ? -7.114 14.422 9.991 1.00 97.00 285 ASN A C 1
ATOM 2315 O O . ASN A 1 285 ? -7.367 13.657 9.058 1.00 97.00 285 ASN A O 1
ATOM 2319 N N . SER A 1 286 ? -6.726 15.679 9.761 1.00 95.81 286 SER A N 1
ATOM 2320 C CA . SER A 1 286 ? -6.689 16.269 8.416 1.00 95.81 286 SER A CA 1
ATOM 2321 C C . SER A 1 286 ? -5.699 15.588 7.461 1.00 95.81 286 SER A C 1
ATOM 2323 O O . SER A 1 286 ? -5.963 15.540 6.257 1.00 95.81 286 SER A O 1
ATOM 2325 N N . ARG A 1 287 ? -4.590 15.027 7.969 1.00 94.69 287 ARG A N 1
ATOM 2326 C CA . ARG A 1 287 ? -3.604 14.297 7.154 1.00 94.69 287 ARG A CA 1
ATOM 2327 C C . ARG A 1 287 ? -4.197 12.994 6.632 1.00 94.69 287 ARG A C 1
ATOM 2329 O O . ARG A 1 287 ? -4.135 12.759 5.427 1.00 94.69 287 ARG A O 1
ATOM 2336 N N . LEU A 1 288 ? -4.852 12.217 7.501 1.00 94.69 288 LEU A N 1
ATOM 2337 C CA . LEU A 1 288 ? -5.537 10.985 7.105 1.00 94.69 288 LEU A CA 1
ATOM 2338 C C . LEU A 1 288 ? -6.633 11.257 6.073 1.00 94.69 288 LEU A C 1
ATOM 2340 O O . LEU A 1 288 ? -6.640 10.612 5.031 1.00 94.69 288 LEU A O 1
ATOM 2344 N N . LYS A 1 289 ?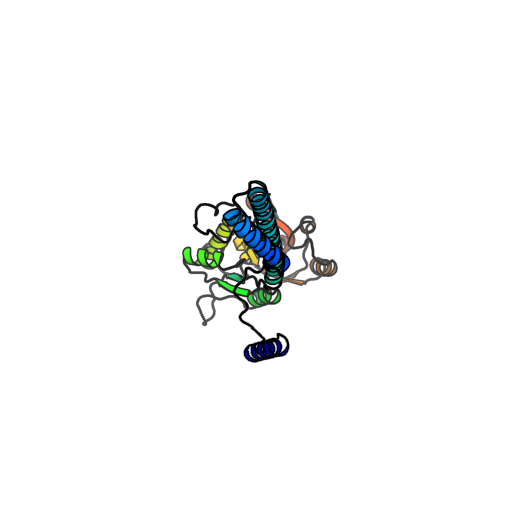 -7.504 12.254 6.288 1.00 94.69 289 LYS A N 1
ATOM 2345 C CA . LYS A 1 289 ? -8.574 12.585 5.321 1.00 94.69 289 LYS A CA 1
ATOM 2346 C C . LYS A 1 289 ? -8.050 12.998 3.955 1.00 94.69 289 LYS A C 1
ATOM 2348 O O . LYS A 1 289 ? -8.625 12.644 2.925 1.00 94.69 289 LYS A O 1
ATOM 2353 N N . LYS A 1 290 ? -6.982 13.799 3.947 1.00 92.25 290 LYS A N 1
ATOM 2354 C CA . LYS A 1 290 ? -6.366 14.291 2.713 1.00 92.25 290 LYS A CA 1
ATOM 2355 C C . LYS A 1 290 ? -5.677 13.165 1.947 1.00 92.25 290 LYS A C 1
ATOM 2357 O O . LYS A 1 290 ? -5.628 13.218 0.720 1.00 92.25 290 LYS A O 1
ATOM 2362 N N . PHE A 1 291 ? -5.144 12.178 2.660 1.00 91.25 291 PHE A N 1
ATOM 2363 C CA . PHE A 1 291 ? -4.359 11.105 2.072 1.00 91.25 291 PHE A CA 1
ATOM 2364 C C . PHE A 1 291 ? -5.200 9.882 1.700 1.00 91.25 291 PHE A C 1
ATOM 2366 O O . PHE A 1 291 ? -5.056 9.389 0.589 1.00 91.25 291 PHE A O 1
ATOM 2373 N N . PHE A 1 292 ? -6.104 9.420 2.565 1.00 93.00 292 PHE A N 1
ATOM 2374 C CA . PHE A 1 292 ? -6.880 8.195 2.366 1.00 93.00 292 PHE A CA 1
ATOM 2375 C C . PHE A 1 292 ? -8.305 8.445 1.877 1.00 93.00 292 PHE A C 1
ATOM 2377 O O . PHE A 1 292 ? -8.990 9.386 2.284 1.00 93.00 292 PHE A O 1
ATOM 2384 N N . LYS A 1 293 ? -8.750 7.553 0.996 1.00 93.25 293 LYS A N 1
ATOM 2385 C CA . LYS A 1 293 ? -10.139 7.303 0.629 1.00 93.25 293 LYS A CA 1
ATOM 2386 C C . LYS A 1 293 ? -10.610 6.084 1.423 1.00 93.25 293 LYS A C 1
ATOM 2388 O O . LYS A 1 293 ? -9.935 5.057 1.412 1.00 93.25 293 LYS A O 1
ATOM 2393 N N . VAL A 1 294 ? -11.738 6.200 2.116 1.00 96.00 294 VAL A N 1
ATOM 2394 C CA . VAL A 1 294 ? -12.311 5.087 2.888 1.00 96.00 294 VAL A CA 1
ATOM 2395 C C . VAL A 1 294 ? -13.201 4.276 1.967 1.00 96.00 294 VAL A C 1
ATOM 2397 O O . VAL A 1 294 ? -14.148 4.833 1.421 1.00 96.00 294 VAL A O 1
ATOM 2400 N N . LEU A 1 295 ? -12.908 2.987 1.796 1.00 96.00 295 LEU A N 1
ATOM 2401 C CA . LEU A 1 295 ? -13.662 2.096 0.907 1.00 96.00 295 LEU A CA 1
ATOM 2402 C C . LEU A 1 295 ? -14.695 1.269 1.668 1.00 96.00 295 LEU A C 1
ATOM 2404 O O . LEU A 1 295 ? -15.757 0.959 1.131 1.00 96.00 295 LEU A O 1
ATOM 2408 N N . SER A 1 296 ? -14.397 0.939 2.923 1.00 96.75 296 SER A N 1
ATOM 2409 C CA . SER A 1 296 ? -15.337 0.265 3.807 1.00 96.75 296 SER A CA 1
ATOM 2410 C C . SER A 1 296 ? -15.080 0.563 5.276 1.00 96.75 296 SER A C 1
ATOM 2412 O O . SER A 1 296 ? -13.956 0.872 5.691 1.00 96.75 296 SER A O 1
ATOM 2414 N N . THR A 1 297 ? -16.136 0.414 6.065 1.00 97.56 297 THR A N 1
ATOM 2415 C CA . THR A 1 297 ? -16.091 0.442 7.524 1.00 97.56 297 THR A CA 1
ATOM 2416 C C . THR A 1 297 ? -16.636 -0.854 8.112 1.00 97.56 297 THR A C 1
ATOM 2418 O O . THR A 1 297 ? -17.200 -1.706 7.420 1.00 97.56 297 THR A O 1
ATOM 2421 N N . ASN A 1 298 ? -16.443 -1.018 9.415 1.00 96.62 298 ASN A N 1
ATOM 2422 C CA . ASN A 1 298 ? -17.063 -2.047 10.234 1.00 96.62 298 ASN A CA 1
ATOM 2423 C C . ASN A 1 298 ? -17.315 -1.503 11.642 1.00 96.62 298 ASN A C 1
ATOM 2425 O O . ASN A 1 298 ? -16.836 -0.430 11.999 1.00 96.62 298 ASN A O 1
ATOM 2429 N N . VAL A 1 299 ? -18.066 -2.247 12.454 1.00 96.19 299 VAL A N 1
ATOM 2430 C CA . VAL A 1 299 ? -18.367 -1.877 13.842 1.00 96.19 299 VAL A CA 1
ATOM 2431 C C . VAL A 1 299 ? -17.647 -2.835 14.783 1.00 96.19 299 VAL A C 1
ATOM 2433 O O . VAL A 1 299 ? -17.769 -4.054 14.655 1.00 96.19 299 VAL A O 1
ATOM 2436 N N . ALA A 1 300 ? -16.871 -2.276 15.707 1.00 93.69 300 ALA A N 1
ATOM 2437 C CA . ALA A 1 300 ? -16.126 -3.018 16.711 1.00 93.69 300 ALA A CA 1
ATOM 2438 C C . ALA A 1 300 ? -17.031 -3.535 17.839 1.00 93.69 300 ALA A C 1
ATOM 2440 O O . ALA A 1 300 ? -18.171 -3.100 18.002 1.00 93.69 300 ALA A O 1
ATOM 2441 N N . SER A 1 301 ? -16.497 -4.422 18.683 1.00 92.81 301 SER A N 1
ATOM 2442 C CA . SER A 1 301 ? -17.240 -5.012 19.811 1.00 92.81 301 SER A CA 1
ATOM 2443 C C . SER A 1 301 ? -17.716 -3.973 20.836 1.00 92.81 301 SER A C 1
ATOM 2445 O O . SER A 1 301 ? -18.681 -4.203 21.554 1.00 92.81 301 SER A O 1
ATOM 2447 N N . ASN A 1 302 ? -17.058 -2.812 20.890 1.00 92.50 302 ASN A N 1
ATOM 2448 C CA . ASN A 1 302 ? -17.424 -1.677 21.741 1.00 92.50 302 ASN A CA 1
ATOM 2449 C C . ASN A 1 302 ? -18.400 -0.688 21.067 1.00 92.50 302 ASN A C 1
ATOM 2451 O O . ASN A 1 302 ? -18.590 0.417 21.570 1.00 92.50 302 ASN A O 1
ATOM 2455 N N . GLY A 1 303 ? -18.974 -1.048 19.914 1.00 95.75 303 GLY A N 1
ATOM 2456 C CA . GLY A 1 303 ? -19.926 -0.227 19.163 1.00 95.75 303 GLY A CA 1
ATOM 2457 C C . GLY A 1 303 ? -19.302 0.893 18.327 1.00 95.75 303 GLY A C 1
ATOM 2458 O O . GLY A 1 303 ? -20.028 1.588 17.619 1.00 95.75 303 GLY A O 1
ATOM 2459 N N . LYS A 1 304 ? -17.976 1.083 18.363 1.00 95.44 304 LYS A N 1
ATOM 2460 C CA . LYS A 1 304 ? -17.311 2.112 17.555 1.00 95.44 304 LYS A CA 1
ATOM 2461 C C . LYS A 1 304 ? -17.165 1.666 16.107 1.00 95.44 304 LYS A C 1
ATOM 2463 O O . LYS A 1 304 ? -16.710 0.556 15.836 1.00 95.44 304 LYS A O 1
ATOM 2468 N N . GLU A 1 305 ? -17.486 2.558 15.178 1.00 97.31 305 GLU A N 1
ATOM 2469 C CA . GLU A 1 305 ? -17.174 2.350 13.768 1.00 97.31 305 GLU A CA 1
ATOM 2470 C C . GLU A 1 305 ? -15.672 2.550 13.513 1.00 97.31 305 GLU A C 1
ATOM 2472 O O . GLU A 1 305 ? -15.069 3.530 13.968 1.00 97.31 305 GLU A O 1
ATOM 2477 N N . PHE A 1 306 ? -15.070 1.626 12.770 1.00 96.38 306 PHE A N 1
ATOM 2478 C CA . PHE A 1 306 ? -13.678 1.673 12.351 1.00 96.38 306 PHE A CA 1
ATOM 2479 C C . PHE A 1 306 ? -13.528 1.461 10.850 1.00 96.38 306 PHE A C 1
ATOM 2481 O O . PHE A 1 306 ? -14.349 0.813 10.201 1.00 96.38 306 PHE A O 1
ATOM 2488 N N . LEU A 1 307 ? -12.456 2.026 10.301 1.00 97.12 307 LEU A N 1
ATOM 2489 C CA . LEU A 1 307 ? -12.085 1.850 8.906 1.00 97.12 307 LEU A CA 1
ATOM 2490 C C . LEU A 1 307 ? -11.573 0.423 8.702 1.00 97.12 307 LEU A C 1
ATOM 2492 O O . LEU A 1 307 ? -10.620 0.019 9.368 1.00 97.12 307 LEU A O 1
ATOM 2496 N N . SER A 1 308 ? -12.178 -0.328 7.782 1.00 94.44 308 SER A N 1
ATOM 2497 C CA . SER A 1 308 ? -11.767 -1.708 7.494 1.00 94.44 308 SER A CA 1
ATOM 2498 C C . SER A 1 308 ? -10.975 -1.842 6.199 1.00 94.44 308 SER A C 1
ATOM 2500 O O . SER A 1 308 ? -10.086 -2.693 6.131 1.00 94.44 308 SER A O 1
ATOM 2502 N N . THR A 1 309 ? -11.230 -0.970 5.220 1.00 96.50 309 THR A N 1
ATOM 2503 C CA . THR A 1 309 ? -10.453 -0.891 3.979 1.00 96.50 309 THR A CA 1
ATOM 2504 C C . THR A 1 309 ? -10.291 0.561 3.542 1.00 96.50 309 THR A C 1
ATOM 2506 O O . THR A 1 309 ? -11.262 1.324 3.477 1.00 96.50 309 THR A O 1
ATOM 2509 N N . VAL A 1 310 ? -9.058 0.945 3.212 1.00 95.25 310 VAL A N 1
ATOM 2510 C CA . VAL A 1 310 ? -8.726 2.270 2.671 1.00 95.25 310 VAL A CA 1
ATOM 2511 C C . VAL A 1 310 ? -7.756 2.149 1.503 1.00 95.25 310 VAL A C 1
ATOM 2513 O O . VAL A 1 310 ? -6.977 1.200 1.415 1.00 95.25 310 VAL A O 1
ATOM 2516 N N . GLU A 1 311 ? -7.758 3.155 0.635 1.00 92.62 311 GLU A N 1
ATOM 2517 C CA . GLU A 1 311 ? -6.701 3.345 -0.357 1.00 92.62 311 GLU A CA 1
ATOM 2518 C C . GLU A 1 311 ? -6.223 4.800 -0.373 1.00 92.62 311 GLU A C 1
ATOM 2520 O O . GLU A 1 311 ? -6.986 5.722 -0.074 1.00 92.62 311 GLU A O 1
ATOM 2525 N N . ALA A 1 312 ? -4.972 5.053 -0.757 1.00 89.31 312 ALA A N 1
ATOM 2526 C CA . ALA A 1 312 ? -4.514 6.424 -0.980 1.00 89.31 312 ALA A CA 1
ATOM 2527 C C . ALA A 1 312 ? -5.340 7.116 -2.085 1.00 89.31 312 ALA A C 1
ATOM 2529 O O . ALA A 1 312 ? -5.650 6.529 -3.130 1.00 89.31 312 ALA A O 1
ATOM 2530 N N . ARG A 1 313 ? -5.678 8.392 -1.894 1.00 85.94 313 ARG A N 1
ATOM 2531 C CA . ARG A 1 313 ? -6.368 9.209 -2.895 1.00 85.94 313 ARG A CA 1
ATOM 2532 C C . ARG A 1 313 ? -5.460 9.426 -4.101 1.00 85.94 313 ARG A C 1
ATOM 2534 O O . ARG A 1 313 ? -4.278 9.748 -3.980 1.00 85.94 313 ARG A O 1
ATOM 2541 N N . LYS A 1 314 ? -6.049 9.339 -5.292 1.00 71.00 314 LYS A N 1
ATOM 2542 C CA . LYS A 1 314 ? -5.383 9.711 -6.540 1.00 71.00 314 LYS A CA 1
ATOM 2543 C C . LYS A 1 314 ? -5.221 11.234 -6.586 1.00 71.00 314 LYS A C 1
ATOM 2545 O O . LYS A 1 314 ? -6.146 11.939 -6.973 1.00 71.00 314 LYS A O 1
ATOM 2550 N N . ASN A 1 315 ? -4.059 11.761 -6.208 1.00 55.09 315 ASN A N 1
ATOM 2551 C CA . ASN A 1 315 ? -3.710 13.137 -6.571 1.00 55.09 315 ASN A CA 1
ATOM 2552 C C . ASN A 1 315 ? -3.104 13.173 -7.977 1.00 55.09 315 ASN A C 1
ATOM 2554 O O . ASN A 1 315 ? -2.651 12.159 -8.507 1.00 55.09 315 ASN A O 1
ATOM 2558 N N . LYS A 1 316 ? -3.063 14.371 -8.579 1.00 43.69 316 LYS A N 1
ATOM 2559 C CA . LYS A 1 316 ? -2.443 14.634 -9.894 1.00 43.69 316 LYS A CA 1
ATOM 2560 C C . LYS A 1 316 ? -0.986 14.146 -9.996 1.00 43.69 316 LYS A C 1
ATOM 2562 O O . LYS A 1 316 ? -0.436 14.098 -11.093 1.00 43.69 316 LYS A O 1
ATOM 2567 N N . HIS A 1 317 ? -0.357 13.808 -8.873 1.00 39.62 317 HIS A N 1
ATOM 2568 C CA . HIS A 1 317 ? 0.943 13.157 -8.768 1.00 39.62 317 HIS A CA 1
ATOM 2569 C C . HIS A 1 317 ? 0.672 11.827 -8.065 1.00 39.62 317 HIS A C 1
ATOM 2571 O O . HIS A 1 317 ? 0.264 11.818 -6.905 1.00 39.62 317 HIS A O 1
ATOM 2577 N N . LYS A 1 318 ? 0.724 10.743 -8.846 1.00 45.69 318 LYS A N 1
ATOM 2578 C CA . LYS A 1 318 ? 0.311 9.379 -8.498 1.00 45.69 318 LYS A CA 1
ATOM 2579 C C . LYS A 1 318 ? 0.854 9.009 -7.110 1.00 45.69 318 LYS A C 1
ATOM 2581 O O . LYS A 1 318 ? 2.042 8.764 -7.003 1.00 45.69 318 LYS A O 1
ATOM 2586 N N . PHE A 1 319 ? 0.029 9.009 -6.062 1.00 41.62 319 PHE A N 1
ATOM 2587 C CA . PHE A 1 319 ? 0.428 8.422 -4.778 1.00 41.62 319 PHE A CA 1
ATOM 2588 C C . PHE A 1 319 ? 0.599 6.907 -4.961 1.00 41.62 319 PHE A C 1
ATOM 2590 O O . PHE A 1 319 ? -0.028 6.348 -5.873 1.00 41.62 319 PHE A O 1
ATOM 2597 N N . PRO A 1 320 ? 1.406 6.239 -4.119 1.00 45.12 320 PRO A N 1
ATOM 2598 C CA . PRO A 1 320 ? 1.446 4.785 -4.144 1.00 45.12 320 PRO A CA 1
ATOM 2599 C C . PRO A 1 320 ? 0.023 4.256 -3.921 1.00 45.12 320 PRO A C 1
ATOM 2601 O O . PRO A 1 320 ? -0.773 4.916 -3.241 1.00 45.12 320 PRO A O 1
ATOM 2604 N N . SER A 1 321 ? -0.337 3.082 -4.458 1.00 48.94 321 SER A N 1
ATOM 2605 C CA . SER A 1 321 ? -1.412 2.319 -3.814 1.00 48.94 321 SER A CA 1
ATOM 2606 C C . SER A 1 321 ? -0.899 1.941 -2.446 1.00 48.94 321 SER A C 1
ATOM 2608 O O . SER A 1 321 ? -0.283 0.896 -2.259 1.00 48.94 321 SER A O 1
ATOM 2610 N N . VAL A 1 322 ? -1.109 2.849 -1.503 1.00 52.41 322 VAL A N 1
ATOM 2611 C CA . VAL A 1 322 ? -1.201 2.464 -0.119 1.00 52.41 322 VAL A CA 1
ATOM 2612 C C . VAL A 1 322 ? -2.579 1.860 0.014 1.00 52.41 322 VAL A C 1
ATOM 2614 O O . VAL A 1 322 ? -3.571 2.585 0.065 1.00 52.41 322 VAL A O 1
ATOM 2617 N N . GLU A 1 323 ? -2.622 0.548 -0.109 1.00 53.28 323 GLU A N 1
ATOM 2618 C CA . GLU A 1 323 ? -3.827 -0.262 -0.063 1.00 53.28 323 GLU A CA 1
ATOM 2619 C C . GLU A 1 323 ? -3.795 -1.030 1.243 1.00 53.28 323 GLU A C 1
ATOM 2621 O O . GLU A 1 323 ? -2.754 -1.563 1.632 1.00 53.28 323 GLU A O 1
ATOM 2626 N N . MET A 1 324 ? -4.896 -0.989 1.983 1.00 60.75 324 MET A N 1
ATOM 2627 C CA . MET A 1 324 ? -4.878 -1.524 3.326 1.00 60.75 324 MET A CA 1
ATOM 2628 C C . MET A 1 324 ? -6.148 -2.251 3.695 1.00 60.75 324 MET A C 1
ATOM 2630 O O . MET A 1 324 ? -7.251 -1.809 3.369 1.00 60.75 324 MET A O 1
ATOM 2634 N N . GLU A 1 325 ? -5.969 -3.281 4.506 1.00 58.28 325 GLU A N 1
ATOM 2635 C CA . GLU A 1 325 ? -7.056 -3.990 5.147 1.00 58.28 325 GLU A CA 1
ATOM 2636 C C . GLU A 1 325 ? -6.758 -4.149 6.638 1.00 58.28 325 GLU A C 1
ATOM 2638 O O . GLU A 1 325 ? -5.672 -4.571 7.023 1.00 58.28 325 GLU A O 1
ATOM 2643 N N . ALA A 1 326 ? -7.718 -3.833 7.508 1.00 54.28 326 ALA A N 1
ATOM 2644 C CA . ALA A 1 326 ? -7.564 -3.984 8.962 1.00 54.28 326 ALA A CA 1
ATOM 2645 C C . ALA A 1 326 ? -7.612 -5.456 9.442 1.00 54.28 326 ALA A C 1
ATOM 2647 O O . ALA A 1 326 ? -7.624 -5.724 10.642 1.00 54.28 326 ALA A O 1
ATOM 2648 N N . LYS A 1 327 ? -7.681 -6.407 8.512 1.00 57.09 327 LYS A N 1
ATOM 2649 C CA . LYS A 1 327 ? -8.030 -7.818 8.726 1.00 57.09 327 LYS A CA 1
ATOM 2650 C C . LYS A 1 327 ? -6.802 -8.709 8.613 1.00 57.09 327 LYS A C 1
ATOM 2652 O O . LYS A 1 327 ? -5.759 -8.189 8.242 1.00 57.09 327 LYS A O 1
ATOM 2657 N N . HIS A 1 328 ? -6.878 -9.972 9.031 1.00 38.50 328 HIS A N 1
ATOM 2658 C CA . HIS A 1 328 ? -5.696 -10.846 9.083 1.00 38.50 328 HIS A CA 1
ATOM 2659 C C . HIS A 1 328 ? -5.498 -11.657 7.810 1.00 38.50 328 HIS A C 1
ATOM 2661 O O . HIS A 1 328 ? -6.510 -12.225 7.339 1.00 38.50 328 HIS A O 1
#

Foldseek 3Di:
DVVVVVVVVVVCCPVPPDPPPPVDPPDPPLDDPVLVVLVVVLVVLVVVCVVPVDPVSVVVSVVSVVVSVVSSVVSVVVVVVVVVVVVVVVVVVVVVPPPPAFEEEEEWFQDPDPPDRTDDPCVVCVVSVVVRHHYDYDYLPDDLVSLVVVQVVGQEYELEADDDDLPPTSSNVSLLSNQVVQQCLLVPNPPPDDPPPPDDDDRRAYAYEYEQSGQQNVLCSLLVHRQKDFQDDAFWQDAWAFDPQQCPDPVRVPDDPVVNCCNHPHSPFAAHDRIAHFPVSCVPRPSNVQFKDQGTWDHGPVRTIGGAWIFTDQDPRGRHRHTYGSGD

Organism: Mytilus edulis (NCBI:txid6550)

Radius of gyration: 32.98 Å; chains: 1; bounding box: 62×48×98 Å